Protein AF-A0A379SPX5-F1 (afdb_monomer_lite)

pLDDT: mean 81.4, std 20.59, range [30.78, 98.5]

Structure (mmCIF, N/CA/C/O backbone):
data_AF-A0A379SPX5-F1
#
_entry.id   AF-A0A379SPX5-F1
#
loop_
_atom_site.group_PDB
_atom_site.id
_atom_site.type_symbol
_atom_site.label_atom_id
_atom_site.label_alt_id
_atom_site.label_comp_id
_atom_site.label_asym_id
_atom_site.label_entity_id
_atom_site.label_seq_id
_atom_site.pdbx_PDB_ins_code
_atom_site.Cartn_x
_atom_site.Cartn_y
_atom_site.Cartn_z
_atom_site.occupancy
_atom_site.B_iso_or_equiv
_atom_site.auth_seq_id
_atom_site.auth_comp_id
_atom_site.auth_asym_id
_atom_site.auth_atom_id
_atom_site.pdbx_PDB_model_num
ATOM 1 N N . MET A 1 1 ? -61.686 -91.181 36.725 1.00 38.75 1 MET A N 1
ATOM 2 C CA . MET A 1 1 ? -60.857 -90.662 37.840 1.00 38.75 1 MET A CA 1
ATOM 3 C C . MET A 1 1 ? -59.387 -90.905 37.509 1.00 38.75 1 MET A C 1
ATOM 5 O O . MET A 1 1 ? -59.104 -91.983 37.008 1.00 38.75 1 MET A O 1
ATOM 9 N N . ARG A 1 2 ? -58.516 -89.931 37.838 1.00 33.53 2 ARG A N 1
ATOM 10 C CA . ARG A 1 2 ? -57.052 -89.810 37.583 1.00 33.53 2 ARG A CA 1
ATOM 11 C C . ARG A 1 2 ? -56.680 -89.495 36.121 1.00 33.53 2 ARG A C 1
ATOM 13 O O . ARG A 1 2 ? -56.980 -90.296 35.255 1.00 33.53 2 ARG A O 1
ATOM 20 N N . ALA A 1 3 ? -56.248 -88.290 35.731 1.00 30.78 3 ALA A N 1
ATOM 21 C CA . ALA A 1 3 ? -55.179 -87.370 36.175 1.00 30.78 3 ALA A CA 1
ATOM 22 C C . ALA A 1 3 ? -53.786 -87.706 35.599 1.00 30.78 3 ALA A C 1
ATOM 24 O O . ALA A 1 3 ? -53.249 -88.763 35.915 1.00 30.78 3 ALA A O 1
ATOM 25 N N . THR A 1 4 ? -53.240 -86.714 34.861 1.00 34.25 4 THR A N 1
ATOM 26 C CA . THR A 1 4 ? -51.814 -86.314 34.692 1.00 34.25 4 THR A CA 1
ATOM 27 C C . THR A 1 4 ? -50.850 -87.302 34.018 1.00 34.25 4 THR A C 1
ATOM 29 O O . THR A 1 4 ? -50.892 -88.484 34.306 1.00 34.25 4 THR A O 1
ATOM 32 N N . SER A 1 5 ? -49.881 -86.930 33.174 1.00 37.12 5 SER A N 1
ATOM 33 C CA . SER A 1 5 ? -49.405 -85.671 32.566 1.00 37.12 5 SER A CA 1
ATOM 34 C C . SER A 1 5 ? -48.286 -86.068 31.582 1.00 37.12 5 SER A C 1
ATOM 36 O O . SER A 1 5 ? -47.505 -86.963 31.901 1.00 37.12 5 SER A O 1
ATOM 38 N N . ALA A 1 6 ? -48.196 -85.428 30.415 1.00 39.44 6 ALA A N 1
ATOM 39 C CA . ALA A 1 6 ? -47.132 -85.660 29.430 1.00 39.44 6 ALA A CA 1
ATOM 40 C C . ALA A 1 6 ? -45.810 -84.963 29.825 1.00 39.44 6 ALA A C 1
ATOM 42 O O . ALA A 1 6 ? -45.870 -83.885 30.421 1.00 39.44 6 ALA A O 1
ATOM 43 N N . PRO A 1 7 ? -44.630 -85.500 29.456 1.00 41.66 7 PRO A N 1
ATOM 44 C CA . PRO A 1 7 ? -43.381 -84.751 29.479 1.00 41.66 7 PRO A CA 1
ATOM 45 C C . PRO A 1 7 ? -43.152 -84.061 28.123 1.00 41.66 7 PRO A C 1
ATOM 47 O O . PRO A 1 7 ? -43.185 -84.704 27.077 1.00 41.66 7 PRO A O 1
ATOM 50 N N . VAL A 1 8 ? -42.931 -82.743 28.153 1.00 37.62 8 VAL A N 1
ATOM 51 C CA . VAL A 1 8 ? -42.463 -81.948 27.007 1.00 37.62 8 VAL A CA 1
ATOM 52 C C . VAL A 1 8 ? -40.941 -81.879 27.066 1.00 37.62 8 VAL A C 1
ATOM 54 O O . VAL A 1 8 ? -40.361 -81.547 28.097 1.00 37.62 8 VAL A O 1
ATOM 57 N N . GLU A 1 9 ? -40.329 -82.234 25.945 1.00 36.25 9 GLU A N 1
ATOM 58 C CA . GLU A 1 9 ? -38.896 -82.271 25.687 1.00 36.25 9 GLU A CA 1
ATOM 59 C C . GLU A 1 9 ? -38.328 -80.848 25.557 1.00 36.25 9 GLU A C 1
ATOM 61 O O . GLU A 1 9 ? -38.893 -79.987 24.878 1.00 36.25 9 GLU A O 1
ATOM 66 N N . THR A 1 10 ? -37.218 -80.585 26.246 1.00 32.25 10 THR A N 1
ATOM 67 C CA . THR A 1 10 ? -36.614 -79.254 26.366 1.00 32.25 10 THR A CA 1
ATOM 68 C C . THR A 1 10 ? -35.351 -79.132 25.509 1.00 32.25 10 THR A C 1
ATOM 70 O O . THR A 1 10 ? -34.441 -79.942 25.642 1.00 32.25 10 THR A O 1
ATOM 73 N N . LYS A 1 11 ? -35.264 -77.996 24.797 1.00 32.41 11 LYS A N 1
ATOM 74 C CA . LYS A 1 11 ? -34.066 -77.233 24.367 1.00 32.41 11 LYS A CA 1
ATOM 75 C C . LYS A 1 11 ? -33.174 -77.772 23.232 1.00 32.41 11 LYS A C 1
ATOM 77 O O . LYS A 1 11 ? -32.400 -78.698 23.420 1.00 32.41 11 LYS A O 1
ATOM 82 N N . ALA A 1 12 ? -33.068 -76.969 22.166 1.00 31.72 12 ALA A N 1
ATOM 83 C CA . ALA A 1 12 ? -31.995 -75.968 22.033 1.00 31.72 12 ALA A CA 1
ATOM 84 C C . ALA A 1 12 ? -32.370 -74.912 20.968 1.00 31.72 12 ALA A C 1
ATOM 86 O O . ALA A 1 12 ? -32.558 -75.246 19.803 1.00 31.72 12 ALA A O 1
ATOM 87 N N . VAL A 1 13 ? -32.479 -73.640 21.363 1.00 39.00 13 VAL A N 1
ATOM 88 C CA . VAL A 1 13 ? -32.529 -72.485 20.450 1.00 39.00 13 VAL A CA 1
ATOM 89 C C . VAL A 1 13 ? -31.331 -71.615 20.807 1.00 39.00 13 VAL A C 1
ATOM 91 O O . VAL A 1 13 ? -31.110 -71.323 21.979 1.00 39.00 13 VAL A O 1
ATOM 94 N N . SER A 1 14 ? -30.522 -71.298 19.803 1.00 36.88 14 SER A N 1
ATOM 95 C CA . SER A 1 14 ? -29.334 -70.455 19.888 1.00 36.88 14 SER A CA 1
ATOM 96 C C . SER A 1 14 ? -29.722 -68.980 20.001 1.00 36.88 14 SER A C 1
ATOM 98 O O . SER A 1 14 ? -30.413 -68.467 19.120 1.00 36.88 14 SER A O 1
ATOM 100 N N . ASP A 1 15 ? -29.244 -68.303 21.042 1.00 39.06 15 ASP A N 1
ATOM 101 C CA . ASP A 1 15 ? -29.326 -66.846 21.169 1.00 39.06 15 ASP A CA 1
ATOM 102 C C . ASP A 1 15 ? -28.412 -66.161 20.130 1.00 39.06 15 ASP A C 1
ATOM 104 O O . ASP A 1 15 ? -27.281 -66.618 19.922 1.00 39.06 15 ASP A O 1
ATOM 108 N N . PRO A 1 16 ? -28.838 -65.066 19.472 1.00 39.50 16 PRO A N 1
ATOM 109 C CA . PRO A 1 16 ? -27.941 -64.260 18.661 1.00 39.50 16 PRO A CA 1
ATOM 110 C C . PRO A 1 16 ? -27.071 -63.378 19.568 1.00 39.50 16 PRO A C 1
ATOM 112 O O . PRO A 1 16 ? -27.558 -62.653 20.435 1.00 39.50 16 PRO A O 1
ATOM 115 N N . VAL A 1 17 ? -25.762 -63.454 19.341 1.00 37.06 17 VAL A N 1
ATOM 116 C CA . VAL A 1 17 ? -24.724 -62.634 19.974 1.00 37.06 17 VAL A CA 1
ATOM 117 C C . VAL A 1 17 ? -25.023 -61.151 19.731 1.00 37.06 17 VAL A C 1
ATOM 119 O O . VAL A 1 17 ? -25.026 -60.698 18.588 1.00 37.06 17 VAL A O 1
ATOM 122 N N . GLN A 1 18 ? -25.269 -60.394 20.803 1.00 40.31 18 GLN A N 1
ATOM 123 C CA . GLN A 1 18 ? -25.287 -58.932 20.763 1.00 40.31 18 GLN A CA 1
ATOM 124 C C . GLN A 1 18 ? -23.850 -58.418 20.626 1.00 40.31 18 GLN A C 1
ATOM 126 O O . GLN A 1 18 ? -23.002 -58.656 21.486 1.00 40.31 18 GLN A O 1
ATOM 131 N N . GLU A 1 19 ? -23.584 -57.734 19.519 1.00 42.75 19 GLU A N 1
ATOM 132 C CA . GLU A 1 19 ? -22.339 -57.018 19.258 1.00 42.75 19 GLU A CA 1
ATOM 133 C C . GLU A 1 19 ? -22.243 -55.803 20.207 1.00 42.75 19 GLU A C 1
ATOM 135 O O . G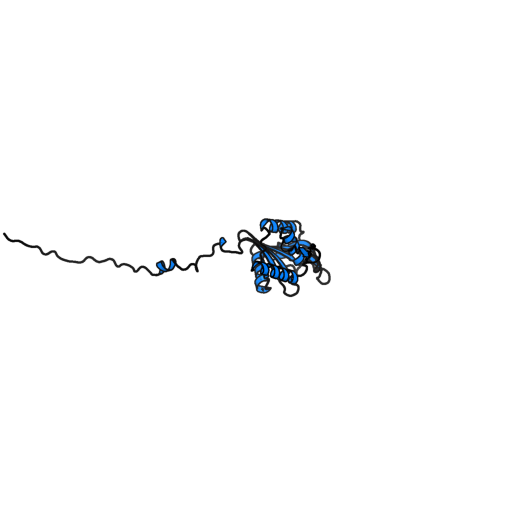LU A 1 19 ? -23.231 -55.083 20.370 1.00 42.75 19 GLU A O 1
ATOM 140 N N . PRO A 1 20 ? -21.106 -55.568 20.887 1.00 41.16 20 PRO A N 1
ATOM 141 C CA . PRO A 1 20 ? -21.011 -54.513 21.887 1.00 41.16 20 PRO A CA 1
ATOM 142 C C . PRO A 1 20 ? -21.024 -53.134 21.221 1.00 41.16 20 PRO A C 1
ATOM 144 O O . PRO A 1 20 ? -20.154 -52.811 20.409 1.00 41.16 20 PRO A O 1
ATOM 147 N N . GLU A 1 21 ? -21.997 -52.305 21.604 1.00 47.19 21 GLU A N 1
ATOM 148 C CA . GLU A 1 21 ? -22.064 -50.891 21.239 1.00 47.19 21 GLU A CA 1
ATOM 149 C C . GLU A 1 21 ? -20.750 -50.198 21.626 1.00 47.19 21 GLU A C 1
ATOM 151 O O . GLU A 1 21 ? -20.427 -50.000 22.799 1.00 47.19 21 GLU A O 1
ATOM 156 N N . GLN A 1 22 ? -19.948 -49.853 20.618 1.00 42.91 22 GLN A N 1
ATOM 157 C CA . GLN A 1 22 ? -18.686 -49.160 20.817 1.00 42.91 22 GLN A CA 1
ATOM 158 C C . GLN A 1 22 ? -18.934 -47.798 21.478 1.00 42.91 22 GLN A C 1
ATOM 160 O O . GLN A 1 22 ? -19.605 -46.921 20.927 1.00 42.91 22 GLN A O 1
ATOM 165 N N . HIS A 1 23 ? -18.260 -47.583 22.610 1.00 44.03 23 HIS A N 1
ATOM 166 C CA . HIS A 1 23 ? -18.127 -46.319 23.347 1.00 44.03 23 HIS A CA 1
ATOM 167 C C . HIS A 1 23 ? -17.737 -45.090 22.490 1.00 44.03 23 HIS A C 1
ATOM 169 O O . HIS A 1 23 ? -17.798 -43.957 22.967 1.00 44.03 23 HIS A O 1
ATOM 175 N N . ALA A 1 24 ? -17.383 -45.279 21.215 1.00 39.44 24 ALA A N 1
ATOM 176 C CA . ALA A 1 24 ? -17.115 -44.222 20.247 1.00 39.44 24 ALA A CA 1
ATOM 177 C C . ALA A 1 24 ? -18.352 -43.375 19.882 1.00 39.44 24 ALA A C 1
ATOM 179 O O . ALA A 1 24 ? -18.198 -42.215 19.501 1.00 39.44 24 ALA A O 1
ATOM 180 N N . GLN A 1 25 ? -19.579 -43.904 20.006 1.00 43.69 25 GLN A N 1
ATOM 181 C CA . GLN A 1 25 ? -20.784 -43.130 19.660 1.00 43.69 25 GLN A CA 1
ATOM 182 C C . GLN A 1 25 ? -21.242 -42.173 20.771 1.00 43.69 25 GLN A C 1
ATOM 184 O O . GLN A 1 25 ? -21.831 -41.133 20.479 1.00 43.69 25 GLN A O 1
ATOM 189 N N . VAL A 1 26 ? -20.899 -42.454 22.032 1.00 40.47 26 VAL A N 1
ATOM 190 C CA . VAL A 1 26 ? -21.250 -41.590 23.175 1.00 40.47 26 VAL A CA 1
ATOM 191 C C . VAL A 1 26 ? -20.309 -40.379 23.276 1.00 40.47 26 VAL A C 1
ATOM 193 O O . VAL A 1 26 ? -20.720 -39.305 23.712 1.00 40.47 26 VAL A O 1
ATOM 196 N N . ALA A 1 27 ? -19.075 -40.493 22.772 1.00 40.56 27 ALA A N 1
ATOM 197 C CA . ALA A 1 27 ? -18.090 -39.406 22.770 1.00 40.56 27 ALA A CA 1
ATOM 198 C C . ALA A 1 27 ? -18.397 -38.261 21.778 1.00 40.56 27 ALA A C 1
ATOM 200 O O . ALA A 1 27 ? -17.790 -37.195 21.866 1.00 40.56 27 ALA A O 1
ATOM 201 N N . LYS A 1 28 ? -19.354 -38.431 20.853 1.00 43.66 28 LYS A N 1
ATOM 202 C CA . LYS A 1 28 ? -19.742 -37.377 19.894 1.00 43.66 28 LYS A CA 1
ATOM 203 C C . LYS A 1 28 ? -20.561 -36.237 20.506 1.00 43.66 28 LYS A C 1
ATOM 205 O O . LYS A 1 28 ? -20.762 -35.231 19.838 1.00 43.66 28 LYS A O 1
ATOM 210 N N . LYS A 1 29 ? -21.044 -36.362 21.748 1.00 48.66 29 LYS A N 1
ATOM 211 C CA . LYS A 1 29 ? -21.965 -35.370 22.330 1.00 48.66 29 LYS A CA 1
ATOM 212 C C . LYS A 1 29 ? -21.291 -34.269 23.161 1.00 48.66 29 LYS A C 1
ATOM 214 O O . LYS A 1 29 ? -22.001 -33.391 23.638 1.00 48.66 29 LYS A O 1
ATOM 219 N N . GLN A 1 30 ? -19.965 -34.281 23.344 1.00 51.19 30 GLN A N 1
ATOM 220 C CA . GLN A 1 30 ? -19.304 -33.339 24.267 1.00 51.19 30 GLN A CA 1
ATOM 221 C C . GLN A 1 30 ? -17.916 -32.808 23.864 1.00 51.19 30 GLN A C 1
ATOM 223 O O . GLN A 1 30 ? -17.251 -32.217 24.705 1.00 51.19 30 GLN A O 1
ATOM 228 N N . ASN A 1 31 ? -17.487 -32.919 22.603 1.00 47.16 31 ASN A N 1
ATOM 229 C CA . ASN A 1 31 ? -16.215 -32.323 22.165 1.00 47.16 31 ASN A CA 1
ATOM 230 C C . ASN A 1 31 ? -16.422 -31.329 21.012 1.00 47.16 31 ASN A C 1
ATOM 232 O O . ASN A 1 31 ? -16.209 -31.674 19.855 1.00 47.16 31 ASN A O 1
ATOM 236 N N . SER A 1 32 ? -16.760 -30.076 21.336 1.00 55.19 32 SER A N 1
ATOM 237 C CA . SER A 1 32 ? -16.790 -28.940 20.389 1.00 55.19 32 SER A CA 1
ATOM 238 C C . SER A 1 32 ? -15.390 -28.451 19.969 1.00 55.19 32 SER A C 1
ATOM 240 O O . SER A 1 32 ? -15.230 -27.347 19.466 1.00 55.19 32 SER A O 1
ATOM 242 N N . PHE A 1 33 ? -14.343 -29.240 20.230 1.00 54.00 33 PHE A N 1
ATOM 243 C CA . PHE A 1 33 ? -12.958 -28.943 19.842 1.00 54.00 33 PHE A CA 1
ATOM 244 C C . PHE A 1 33 ? -12.611 -29.442 18.432 1.00 54.00 33 PHE A C 1
ATOM 246 O O . PHE A 1 33 ? -11.541 -29.124 17.921 1.00 54.00 33 PHE A O 1
ATOM 253 N N . ALA A 1 34 ? -13.485 -30.248 17.824 1.00 56.22 34 ALA A N 1
ATOM 254 C CA . ALA A 1 34 ? -13.287 -30.857 16.509 1.00 56.22 34 ALA A CA 1
ATOM 255 C C . ALA A 1 34 ? -14.348 -30.414 15.489 1.00 56.22 34 ALA A C 1
ATOM 257 O O . ALA A 1 34 ? -14.532 -31.083 14.470 1.00 56.22 34 ALA A O 1
ATOM 258 N N . ASP A 1 35 ? -15.055 -29.314 15.759 1.00 62.69 35 ASP A N 1
ATOM 259 C CA . ASP A 1 35 ? -15.918 -28.708 14.754 1.00 62.69 35 ASP A CA 1
ATOM 260 C C . ASP A 1 35 ? -15.035 -28.233 13.594 1.00 62.69 35 ASP A C 1
ATOM 262 O O . ASP A 1 35 ? -14.066 -27.492 13.774 1.00 62.69 35 ASP A O 1
ATOM 266 N N . THR A 1 36 ? -15.318 -28.724 12.388 1.00 67.75 36 THR A N 1
ATOM 267 C CA . THR A 1 36 ? -14.654 -28.250 11.174 1.00 67.75 36 THR A CA 1
ATOM 268 C C . THR A 1 36 ? -14.970 -26.773 11.006 1.00 67.75 36 THR A C 1
ATOM 270 O O . THR A 1 36 ? -16.142 -26.440 10.823 1.00 67.75 36 THR A O 1
ATOM 273 N N . CYS A 1 37 ? -13.941 -25.920 11.059 1.00 67.75 37 CYS A N 1
ATOM 274 C CA . CYS A 1 37 ? -14.063 -24.479 10.851 1.00 67.75 37 CYS A CA 1
ATOM 275 C C . CYS A 1 37 ? -14.884 -24.205 9.593 1.00 67.75 37 CYS A C 1
ATOM 277 O O . CYS A 1 37 ? -14.496 -24.596 8.485 1.00 67.75 37 CYS A O 1
ATOM 279 N N . LYS A 1 38 ? -16.022 -23.548 9.768 1.00 74.44 38 LYS A N 1
ATOM 280 C CA . LYS A 1 38 ? -16.813 -23.044 8.658 1.00 74.44 38 LYS A CA 1
ATOM 281 C C . LYS A 1 38 ? -16.178 -21.744 8.151 1.00 74.44 38 LYS A C 1
ATOM 283 O O . LYS A 1 38 ? -15.465 -21.081 8.906 1.00 74.44 38 LYS A O 1
ATOM 288 N N . PRO A 1 39 ? -16.402 -21.350 6.887 1.00 66.50 39 PRO A N 1
ATOM 289 C CA . PRO A 1 39 ? -15.910 -20.073 6.372 1.00 66.50 39 PRO A CA 1
ATOM 290 C C . PRO A 1 39 ? -16.297 -18.878 7.254 1.00 66.50 39 PRO A C 1
ATOM 292 O O . PRO A 1 39 ? -15.471 -18.000 7.472 1.00 66.50 39 PRO A O 1
ATOM 295 N N . GLU A 1 40 ? -17.506 -18.880 7.817 1.00 67.50 40 GLU A N 1
ATOM 296 C CA . GLU A 1 40 ? -18.000 -17.864 8.754 1.00 67.50 40 GLU A CA 1
ATOM 297 C C . GLU A 1 40 ? -17.256 -17.812 10.102 1.00 67.50 40 GLU A C 1
ATOM 299 O O . GLU A 1 40 ? -17.299 -16.783 10.771 1.00 67.50 40 GLU A O 1
ATOM 304 N N . ASP A 1 41 ? -16.528 -18.868 10.479 1.00 70.00 41 ASP A N 1
ATOM 305 C CA . ASP A 1 41 ? -15.684 -18.881 11.681 1.00 70.00 41 ASP A CA 1
ATOM 306 C C . ASP A 1 41 ? -14.329 -18.186 11.436 1.00 70.00 41 ASP A C 1
ATOM 308 O O . ASP A 1 41 ? -13.570 -17.919 12.374 1.00 70.00 41 ASP A O 1
ATOM 312 N N . ASN A 1 42 ? -13.997 -17.882 10.174 1.00 71.31 42 ASN A N 1
ATOM 313 C CA . ASN A 1 42 ? -12.787 -17.155 9.820 1.00 71.31 42 ASN A CA 1
ATOM 314 C C . ASN A 1 42 ? -13.003 -15.650 10.019 1.00 71.31 42 ASN A C 1
ATOM 316 O O . ASN A 1 42 ? -13.548 -14.962 9.161 1.00 71.31 42 ASN A O 1
ATOM 320 N N . GLN A 1 43 ? -12.488 -15.111 11.121 1.00 70.31 43 GLN A N 1
ATOM 321 C CA . GLN A 1 43 ? -12.513 -13.667 11.396 1.00 70.31 43 GLN A CA 1
ATOM 322 C C . GLN A 1 43 ? -11.759 -12.831 10.341 1.00 70.31 43 GLN A C 1
ATOM 324 O O . GLN A 1 43 ? -11.964 -11.627 10.258 1.00 70.31 43 GLN A O 1
ATOM 329 N N . LEU A 1 44 ? -10.917 -13.463 9.513 1.00 76.00 44 LEU A N 1
ATOM 330 C CA . LEU A 1 44 ? -10.222 -12.833 8.387 1.00 76.00 44 LEU A CA 1
ATOM 331 C C . LEU A 1 44 ? -10.945 -13.026 7.046 1.00 76.00 44 LEU A C 1
ATOM 333 O O . LEU A 1 44 ? -10.346 -12.771 5.998 1.00 76.00 44 LEU A O 1
ATOM 337 N N . LEU A 1 45 ? -12.182 -13.544 7.050 1.00 83.38 45 LEU A N 1
ATOM 338 C CA . LEU A 1 45 ? -12.943 -13.837 5.831 1.00 83.38 45 LEU A CA 1
ATOM 339 C C . LEU A 1 45 ? -13.199 -12.569 5.015 1.00 83.38 45 LEU A C 1
ATOM 341 O O . LEU A 1 45 ? -13.060 -12.598 3.792 1.00 83.38 45 LEU A O 1
ATOM 345 N N . ASN A 1 46 ? -13.563 -11.486 5.704 1.00 90.56 46 ASN A N 1
ATOM 346 C CA . ASN A 1 46 ? -13.895 -10.199 5.116 1.00 90.56 46 ASN A CA 1
ATOM 347 C C . ASN A 1 46 ? -13.286 -9.073 5.950 1.00 90.56 46 ASN A C 1
ATOM 349 O O . ASN A 1 46 ? -13.414 -9.083 7.172 1.00 90.56 46 ASN A O 1
ATOM 353 N N . GLY A 1 47 ? -12.671 -8.096 5.291 1.00 94.88 47 GLY A N 1
ATOM 354 C CA . GLY A 1 47 ? -12.125 -6.929 5.974 1.00 94.88 47 GLY A CA 1
ATOM 355 C C . GLY A 1 47 ? -11.099 -6.167 5.149 1.00 94.88 47 GLY A C 1
ATOM 356 O O . GLY A 1 47 ? -10.606 -6.645 4.123 1.00 94.88 47 GLY A O 1
ATOM 357 N N . VAL A 1 48 ? -10.776 -4.969 5.622 1.00 97.50 48 VAL A N 1
ATOM 358 C CA . VAL A 1 48 ? -9.693 -4.136 5.099 1.00 97.50 48 VAL A CA 1
ATOM 359 C C . VAL A 1 48 ? -8.575 -4.121 6.130 1.00 97.50 48 VAL A C 1
ATOM 361 O O . VAL A 1 48 ? -8.814 -3.855 7.306 1.00 97.50 48 VAL A O 1
ATOM 364 N N . TYR A 1 49 ? -7.356 -4.413 5.689 1.00 97.00 49 TYR A N 1
ATOM 365 C CA . TYR A 1 49 ? -6.206 -4.565 6.566 1.00 97.00 49 TYR A CA 1
ATOM 366 C C . TYR A 1 49 ? -5.050 -3.692 6.098 1.00 97.00 49 TYR A C 1
ATOM 368 O O . TYR A 1 49 ? -4.616 -3.789 4.948 1.00 97.00 49 TYR A O 1
ATOM 376 N N . ILE A 1 50 ? -4.518 -2.881 7.008 1.00 97.69 50 ILE A N 1
ATOM 377 C CA . ILE A 1 50 ? -3.246 -2.187 6.822 1.00 97.69 50 ILE A CA 1
ATOM 378 C C . ILE A 1 50 ? -2.133 -3.072 7.371 1.00 97.69 50 ILE A C 1
ATOM 380 O O . ILE A 1 50 ? -2.199 -3.550 8.504 1.00 97.69 50 ILE A O 1
ATOM 384 N N . TRP A 1 51 ? -1.096 -3.252 6.566 1.00 97.69 51 TRP A N 1
ATOM 385 C CA . TRP A 1 51 ? 0.109 -3.981 6.919 1.00 97.69 51 TRP A CA 1
ATOM 386 C C . TRP A 1 51 ? 1.262 -3.003 7.049 1.00 97.69 51 TRP A C 1
ATOM 388 O O . TRP A 1 51 ? 1.453 -2.153 6.178 1.00 97.69 51 TRP A O 1
ATOM 398 N N . THR A 1 52 ? 2.037 -3.138 8.119 1.00 97.12 52 THR A N 1
ATOM 399 C CA . THR A 1 52 ? 3.228 -2.326 8.358 1.00 97.12 52 THR A CA 1
ATOM 400 C C . THR A 1 52 ? 4.418 -3.209 8.678 1.00 97.12 52 THR A C 1
ATOM 402 O O . THR A 1 52 ? 4.371 -4.057 9.566 1.00 97.12 52 THR A O 1
ATOM 405 N N . GLU A 1 53 ? 5.504 -2.961 7.976 1.00 94.81 53 GLU A N 1
ATOM 406 C CA . GLU A 1 53 ? 6.798 -3.602 8.118 1.00 94.81 53 GLU A CA 1
ATOM 407 C C . GLU A 1 53 ? 7.794 -2.514 8.529 1.00 94.81 53 GLU A C 1
ATOM 409 O O . GLU A 1 53 ? 7.749 -1.396 8.013 1.00 94.81 53 GLU A O 1
ATOM 414 N N . THR A 1 54 ? 8.628 -2.782 9.533 1.00 92.19 54 THR A N 1
ATOM 415 C CA . THR A 1 54 ? 9.456 -1.742 10.175 1.00 92.19 54 THR A CA 1
ATOM 416 C C . THR A 1 54 ? 10.946 -2.067 10.214 1.00 92.19 54 THR A C 1
ATOM 418 O O . THR A 1 54 ? 11.686 -1.445 10.974 1.00 92.19 54 THR A O 1
ATOM 421 N N . THR A 1 55 ? 11.399 -3.045 9.434 1.00 86.62 55 THR A N 1
ATOM 422 C CA . THR A 1 55 ? 12.820 -3.361 9.256 1.00 86.62 55 THR A CA 1
ATOM 423 C C . THR A 1 55 ? 13.416 -2.413 8.216 1.00 86.62 55 THR A C 1
ATOM 425 O O . THR A 1 55 ? 12.782 -2.075 7.220 1.00 86.62 55 THR A O 1
ATOM 428 N N . ASP A 1 56 ? 14.655 -1.970 8.425 1.00 84.44 56 ASP A N 1
ATOM 429 C CA . ASP A 1 56 ? 15.340 -1.004 7.557 1.00 84.44 56 ASP A CA 1
ATOM 430 C C . ASP A 1 56 ? 14.516 0.282 7.312 1.00 84.44 56 ASP A C 1
ATOM 432 O O . ASP A 1 56 ? 14.272 1.049 8.242 1.00 84.44 56 ASP A O 1
ATOM 436 N N . ALA A 1 57 ? 14.109 0.551 6.065 1.00 81.62 57 ALA A N 1
ATOM 437 C CA . ALA A 1 57 ? 13.274 1.705 5.712 1.00 81.62 57 ALA A CA 1
ATOM 438 C C . ALA A 1 57 ? 11.778 1.480 6.007 1.00 81.62 57 ALA A C 1
ATOM 440 O O . ALA A 1 57 ? 11.002 2.439 6.007 1.00 81.62 57 ALA A O 1
ATOM 441 N N . GLY A 1 58 ? 11.390 0.230 6.261 1.00 91.12 58 GLY A N 1
ATOM 442 C CA . GLY A 1 58 ? 10.016 -0.205 6.423 1.00 91.12 58 GLY A CA 1
ATOM 443 C C . GLY A 1 58 ? 9.214 -0.229 5.122 1.00 91.12 58 GLY A C 1
ATOM 444 O O . GLY A 1 58 ? 9.637 0.266 4.069 1.00 91.12 58 GLY A O 1
ATOM 445 N N . HIS A 1 59 ? 7.993 -0.743 5.228 1.00 95.88 59 HIS A N 1
ATOM 446 C CA . HIS A 1 59 ? 7.013 -0.777 4.153 1.00 95.88 59 HIS A CA 1
ATOM 447 C C . HIS A 1 59 ? 5.585 -0.733 4.699 1.00 95.88 59 HIS A C 1
ATOM 449 O O . HIS A 1 59 ? 5.317 -1.162 5.820 1.00 95.88 59 HIS A O 1
ATOM 455 N N . ALA A 1 60 ? 4.656 -0.210 3.905 1.00 97.25 60 ALA A N 1
ATOM 456 C CA . ALA A 1 60 ? 3.238 -0.191 4.234 1.00 97.25 60 ALA A CA 1
ATOM 457 C C . ALA A 1 60 ? 2.409 -0.574 3.006 1.00 97.25 60 ALA A C 1
ATOM 459 O O . ALA A 1 60 ? 2.713 -0.168 1.881 1.00 97.25 60 ALA A O 1
ATOM 460 N N . PHE A 1 61 ? 1.377 -1.387 3.208 1.00 98.12 61 PHE A N 1
ATOM 461 C CA . PHE A 1 61 ? 0.479 -1.803 2.133 1.00 98.12 61 PHE A CA 1
ATOM 462 C C . PHE A 1 61 ? -0.895 -2.203 2.673 1.00 98.12 61 PHE A C 1
ATOM 464 O O . PHE A 1 61 ? -1.089 -2.337 3.881 1.00 98.12 61 PHE A O 1
ATOM 471 N N . 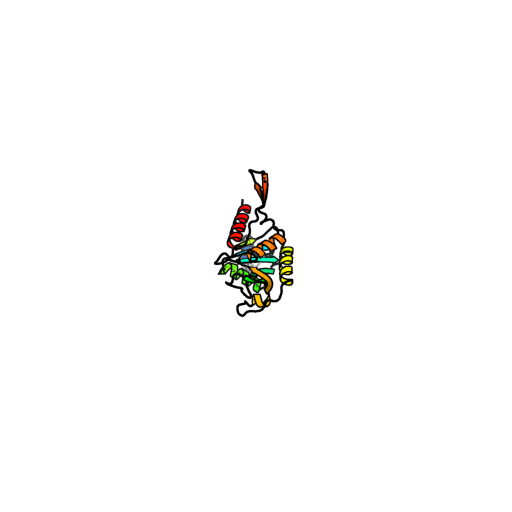VAL A 1 62 ? -1.852 -2.416 1.768 1.00 98.44 62 VAL A N 1
ATOM 472 C CA . VAL A 1 62 ? -3.227 -2.791 2.120 1.00 98.44 62 VAL A CA 1
ATOM 473 C C . VAL A 1 62 ? -3.566 -4.161 1.548 1.00 98.44 62 VAL A C 1
ATOM 475 O O . VAL A 1 62 ? -3.244 -4.458 0.394 1.00 98.44 62 VAL A O 1
ATOM 478 N N . SER A 1 63 ? -4.257 -4.990 2.331 1.00 97.75 63 SER A N 1
ATOM 479 C CA . SER A 1 63 ? -5.022 -6.114 1.794 1.00 97.75 63 SER A CA 1
ATOM 480 C C . SER A 1 63 ? -6.515 -5.918 2.031 1.00 97.75 63 SER A C 1
ATOM 482 O O . SER A 1 63 ? -6.937 -5.405 3.064 1.00 97.75 63 SER A O 1
ATOM 484 N N . VAL A 1 64 ? -7.320 -6.335 1.059 1.00 97.62 64 VAL A N 1
ATOM 485 C CA . VAL A 1 64 ? -8.771 -6.435 1.198 1.00 97.62 64 VAL A CA 1
ATOM 486 C C . VAL A 1 64 ? -9.154 -7.893 1.037 1.00 97.62 64 VAL A C 1
ATOM 488 O O . VAL A 1 64 ? -8.767 -8.541 0.061 1.00 97.62 64 VAL A O 1
ATOM 491 N N . HIS A 1 65 ? -9.865 -8.421 2.023 1.00 95.44 65 HIS A N 1
ATOM 492 C CA . HIS A 1 65 ? -10.407 -9.769 2.000 1.00 95.44 65 HIS A CA 1
ATOM 493 C C . HIS A 1 65 ? -11.906 -9.654 1.744 1.00 95.44 65 HIS A C 1
ATOM 495 O O . HIS A 1 65 ? -12.583 -8.883 2.422 1.00 95.44 65 HIS A O 1
ATOM 501 N N . GLN A 1 66 ? -12.402 -10.373 0.744 1.00 93.56 66 GLN A N 1
ATOM 502 C CA . GLN A 1 66 ? -13.812 -10.374 0.375 1.00 93.56 66 GLN A CA 1
ATOM 503 C C . GLN A 1 66 ? -14.193 -11.758 -0.146 1.00 93.56 66 GLN A C 1
ATOM 505 O O . GLN A 1 66 ? -13.595 -12.238 -1.108 1.00 93.56 66 GLN A O 1
ATOM 510 N N . ASP A 1 67 ? -15.164 -12.407 0.491 1.00 89.50 67 ASP A N 1
ATOM 511 C CA . ASP A 1 67 ? -15.672 -13.732 0.123 1.00 89.50 67 ASP A CA 1
ATOM 512 C C . ASP A 1 67 ? -14.552 -14.780 -0.024 1.00 89.50 67 ASP A C 1
ATOM 514 O O . ASP A 1 67 ? -14.529 -15.577 -0.965 1.00 89.50 67 ASP A O 1
ATOM 518 N N . ASN A 1 68 ? -13.582 -14.764 0.904 1.00 83.81 68 ASN A N 1
ATOM 519 C CA . ASN A 1 68 ? -12.385 -15.622 0.894 1.00 83.81 68 ASN A CA 1
ATOM 520 C C . ASN A 1 68 ? -11.404 -15.361 -0.277 1.00 83.81 68 ASN A C 1
ATOM 522 O O . ASN A 1 68 ? -10.450 -16.120 -0.488 1.00 83.81 68 ASN A O 1
ATOM 526 N N . LEU A 1 69 ? -11.605 -14.284 -1.039 1.00 91.75 69 LEU A N 1
ATOM 527 C CA . LEU A 1 69 ? -10.647 -13.763 -2.008 1.00 91.75 69 LEU A CA 1
ATOM 528 C C . LEU A 1 69 ? -9.803 -12.671 -1.357 1.00 91.75 69 LEU A C 1
ATOM 530 O O . LEU A 1 69 ? -10.312 -11.817 -0.639 1.00 91.75 69 LEU A O 1
ATOM 534 N N . ILE A 1 70 ? -8.498 -12.705 -1.623 1.00 94.31 70 ILE A N 1
ATOM 535 C CA . ILE A 1 70 ? -7.536 -11.750 -1.073 1.00 94.31 70 ILE A CA 1
ATOM 536 C C . ILE A 1 70 ? -6.984 -10.903 -2.214 1.00 94.31 70 ILE A C 1
ATOM 538 O O . ILE A 1 70 ? -6.436 -11.426 -3.193 1.00 94.31 70 ILE A O 1
ATOM 542 N N . TYR A 1 71 ? -7.105 -9.595 -2.043 1.00 97.62 71 TYR A N 1
ATOM 543 C CA . TYR A 1 71 ? -6.599 -8.561 -2.930 1.00 97.62 71 TYR A CA 1
ATOM 544 C C . TYR A 1 71 ? -5.514 -7.795 -2.180 1.00 97.62 71 TYR A C 1
ATOM 546 O O . TYR A 1 71 ? -5.760 -7.316 -1.079 1.00 97.62 71 TYR A O 1
ATOM 554 N N . VAL A 1 72 ? -4.308 -7.704 -2.740 1.00 98.31 72 VAL A N 1
ATOM 555 C CA . VAL A 1 72 ? -3.200 -6.956 -2.128 1.00 98.31 72 VAL A CA 1
ATOM 556 C C . VAL A 1 72 ? -2.835 -5.783 -3.023 1.00 98.31 72 VAL A C 1
ATOM 558 O O . VAL A 1 72 ? -2.577 -5.958 -4.218 1.00 98.31 72 VAL A O 1
ATOM 561 N N . TYR A 1 73 ? -2.774 -4.604 -2.414 1.00 98.50 73 TYR A N 1
ATOM 562 C CA . TYR A 1 73 ? -2.397 -3.348 -3.039 1.00 98.50 73 TYR A CA 1
ATOM 563 C C . TYR A 1 73 ? -1.129 -2.844 -2.365 1.00 98.50 73 TYR A C 1
ATOM 565 O O . TYR A 1 73 ? -1.145 -2.454 -1.199 1.00 98.50 73 TYR A O 1
ATOM 573 N N . THR A 1 74 ? -0.015 -2.888 -3.092 1.00 98.00 74 THR A N 1
ATOM 574 C CA . THR A 1 74 ? 1.279 -2.444 -2.571 1.00 98.00 74 THR A CA 1
ATOM 575 C C . THR A 1 74 ? 1.921 -1.443 -3.517 1.00 98.00 74 THR A C 1
ATOM 577 O O . THR A 1 74 ? 2.086 -1.711 -4.710 1.00 98.00 74 THR A O 1
ATOM 580 N N . TYR A 1 75 ? 2.240 -0.266 -2.983 1.00 97.50 75 TYR A N 1
ATOM 581 C CA . TYR A 1 75 ? 2.829 0.846 -3.717 1.00 97.50 75 TYR A CA 1
ATOM 582 C C . TYR A 1 75 ? 4.309 0.988 -3.357 1.00 97.50 75 TYR A C 1
ATOM 584 O O . TYR A 1 75 ? 4.675 0.920 -2.186 1.00 97.50 75 TYR A O 1
ATOM 592 N N . GLY A 1 76 ? 5.178 1.146 -4.353 1.00 94.81 76 GLY A N 1
ATOM 593 C CA . GLY A 1 76 ? 6.617 1.067 -4.128 1.00 94.81 76 GLY A CA 1
ATOM 594 C C . GLY A 1 76 ? 7.472 1.457 -5.326 1.00 94.81 76 GLY A C 1
ATOM 595 O O . GLY A 1 76 ? 7.020 1.495 -6.472 1.00 94.81 76 GLY A O 1
ATOM 596 N N . ARG A 1 77 ? 8.769 1.651 -5.061 1.00 92.81 77 ARG A N 1
ATOM 597 C CA . ARG A 1 77 ? 9.817 1.810 -6.086 1.00 92.81 77 ARG A CA 1
ATOM 598 C C . ARG A 1 77 ? 10.213 0.460 -6.690 1.00 92.81 77 ARG A C 1
ATOM 600 O O . ARG A 1 77 ? 11.348 0.007 -6.531 1.00 92.81 77 ARG A O 1
ATOM 607 N N . PHE A 1 78 ? 9.278 -0.191 -7.380 1.00 92.94 78 PHE A N 1
ATOM 608 C CA . PHE A 1 78 ? 9.503 -1.504 -8.003 1.00 92.94 78 PHE A CA 1
ATOM 609 C C . PHE A 1 78 ? 10.096 -1.431 -9.422 1.00 92.94 78 PHE A C 1
ATOM 611 O O . PHE A 1 78 ? 10.402 -2.467 -10.013 1.00 92.94 78 PHE A O 1
ATOM 618 N N . GLY A 1 79 ? 10.227 -0.224 -9.982 1.00 92.44 79 GLY A N 1
ATOM 619 C CA . GLY A 1 79 ? 10.695 0.022 -11.346 1.00 92.44 79 GLY A CA 1
ATOM 620 C C . GLY A 1 79 ? 12.022 0.766 -11.404 1.00 92.44 79 GLY A C 1
ATOM 621 O O . GLY A 1 79 ? 12.974 0.429 -10.695 1.00 92.44 79 GLY A O 1
ATOM 622 N N . ARG A 1 80 ? 12.107 1.765 -12.288 1.00 91.62 80 ARG A N 1
ATOM 623 C CA . ARG A 1 80 ? 13.313 2.592 -12.404 1.00 91.62 80 ARG A CA 1
ATOM 624 C C . ARG A 1 80 ? 13.474 3.436 -11.145 1.00 91.62 80 ARG A C 1
ATOM 626 O O . ARG A 1 80 ? 12.502 3.969 -10.614 1.00 91.62 80 ARG A O 1
ATOM 633 N N . LYS A 1 81 ? 14.716 3.561 -10.684 1.00 91.56 81 LYS A N 1
ATOM 634 C CA . LYS A 1 81 ? 15.086 4.356 -9.511 1.00 91.56 81 LYS A CA 1
ATOM 635 C C . LYS A 1 81 ? 15.831 5.605 -9.968 1.00 91.56 81 LYS A C 1
ATOM 637 O O . LYS A 1 81 ? 16.664 5.533 -10.870 1.00 91.56 81 LYS A O 1
ATOM 642 N N . GLY A 1 82 ? 15.504 6.732 -9.355 1.00 85.12 82 GLY A N 1
ATOM 643 C CA . GLY A 1 82 ? 16.171 8.010 -9.544 1.00 85.12 82 GLY A CA 1
ATOM 644 C C . GLY A 1 82 ? 17.456 8.138 -8.715 1.00 85.12 82 GLY A C 1
ATOM 645 O O . GLY A 1 82 ? 17.925 7.160 -8.116 1.00 85.12 82 GLY A O 1
ATOM 646 N N . PRO A 1 83 ? 18.040 9.348 -8.672 1.00 80.75 83 PRO A N 1
ATOM 647 C CA . PRO A 1 83 ? 19.271 9.634 -7.940 1.00 80.75 83 PRO A CA 1
ATOM 648 C C . PRO A 1 83 ? 19.206 9.183 -6.479 1.00 80.75 83 PRO A C 1
ATOM 650 O O . PRO A 1 83 ? 18.181 9.335 -5.813 1.00 80.75 83 PRO A O 1
ATOM 653 N N . ALA A 1 84 ? 20.305 8.599 -5.993 1.00 81.88 84 ALA A N 1
ATOM 654 C CA . ALA A 1 84 ? 20.434 8.075 -4.629 1.00 81.88 84 ALA A CA 1
ATOM 655 C C . ALA A 1 84 ? 19.313 7.102 -4.197 1.00 81.88 84 ALA A C 1
ATOM 657 O O . ALA A 1 84 ? 19.143 6.835 -3.012 1.00 81.88 84 ALA A O 1
ATOM 658 N N . THR A 1 85 ? 18.552 6.540 -5.146 1.00 83.00 85 THR A N 1
ATOM 659 C CA . THR A 1 85 ? 17.402 5.651 -4.907 1.00 83.00 85 THR A CA 1
ATOM 660 C C . THR A 1 85 ? 16.265 6.257 -4.073 1.00 83.00 85 THR A C 1
ATOM 662 O O . THR A 1 85 ? 15.413 5.509 -3.582 1.00 83.00 85 THR A O 1
ATOM 665 N N . LEU A 1 86 ? 16.233 7.590 -3.944 1.00 85.56 86 LEU A N 1
ATOM 666 C CA . LEU A 1 86 ? 15.221 8.321 -3.173 1.00 85.56 86 LEU A CA 1
ATOM 667 C C . LEU A 1 86 ? 13.897 8.428 -3.931 1.00 85.56 86 LEU A C 1
ATOM 669 O O . LEU A 1 86 ? 12.830 8.242 -3.351 1.00 85.56 86 LEU A O 1
ATOM 673 N N . THR A 1 87 ? 13.983 8.651 -5.241 1.00 91.62 87 THR A N 1
ATOM 674 C CA . THR A 1 87 ? 12.830 8.761 -6.137 1.00 91.62 87 THR A CA 1
ATOM 675 C C . THR A 1 87 ? 12.768 7.597 -7.123 1.00 91.62 87 THR A C 1
ATOM 677 O O . THR A 1 87 ? 13.713 6.805 -7.238 1.00 91.62 87 THR A O 1
ATOM 680 N N . GLY A 1 88 ? 11.659 7.446 -7.843 1.00 93.38 88 GLY A N 1
ATOM 681 C CA . GLY A 1 88 ? 11.535 6.436 -8.894 1.00 93.38 88 GLY A CA 1
ATOM 682 C C . GLY A 1 88 ? 10.144 6.358 -9.505 1.00 93.38 88 GLY A C 1
ATOM 683 O O . GLY A 1 88 ? 9.277 7.174 -9.210 1.00 93.38 88 GLY A O 1
ATOM 684 N N . ASP A 1 89 ? 9.932 5.351 -10.350 1.00 95.00 89 ASP A N 1
ATOM 685 C CA . ASP A 1 89 ? 8.588 5.033 -10.833 1.00 95.00 89 ASP A CA 1
ATOM 686 C C . ASP A 1 89 ? 7.716 4.625 -9.625 1.00 95.00 89 ASP A C 1
ATOM 688 O O . ASP A 1 89 ? 8.035 3.649 -8.933 1.00 95.00 89 ASP A O 1
ATOM 692 N N . GLY A 1 90 ? 6.634 5.370 -9.379 1.00 96.88 90 GLY A N 1
ATOM 693 C CA . GLY A 1 90 ? 5.621 5.055 -8.376 1.00 96.88 90 GLY A CA 1
ATOM 694 C C . GLY A 1 90 ? 4.719 3.949 -8.885 1.00 96.88 90 GLY A C 1
ATOM 695 O O . GLY A 1 90 ? 3.793 4.189 -9.663 1.00 96.88 90 GLY A O 1
ATOM 696 N N . ILE A 1 91 ? 5.031 2.709 -8.505 1.00 98.00 91 ILE A N 1
ATOM 697 C CA . ILE A 1 91 ? 4.325 1.535 -9.009 1.00 98.00 91 ILE A CA 1
ATOM 698 C C . ILE A 1 91 ? 3.353 1.012 -7.964 1.00 98.00 91 ILE A C 1
ATOM 700 O O . ILE A 1 91 ? 3.772 0.555 -6.902 1.00 98.00 91 ILE A O 1
ATOM 704 N N . LEU A 1 92 ? 2.071 0.985 -8.326 1.00 98.50 92 LEU A N 1
ATOM 705 C CA . LEU A 1 92 ? 1.036 0.254 -7.610 1.00 98.50 92 LEU A CA 1
ATOM 706 C C . LEU A 1 92 ? 0.917 -1.158 -8.193 1.00 98.50 92 LEU A C 1
ATOM 708 O O . LEU A 1 92 ? 0.570 -1.351 -9.362 1.00 98.50 92 LEU A O 1
ATOM 712 N N . ASN A 1 93 ? 1.207 -2.155 -7.367 1.00 98.25 93 ASN A N 1
ATOM 713 C CA . ASN A 1 93 ? 0.958 -3.557 -7.663 1.00 98.25 93 ASN A CA 1
ATOM 714 C C . ASN A 1 93 ? -0.431 -3.951 -7.168 1.00 98.25 93 ASN A C 1
ATOM 716 O O . ASN A 1 93 ? -0.730 -3.792 -5.987 1.00 98.25 93 ASN A O 1
ATOM 720 N N . PHE A 1 94 ? -1.239 -4.528 -8.061 1.00 98.25 94 PHE A N 1
ATOM 721 C CA . PHE A 1 94 ? -2.525 -5.129 -7.714 1.00 98.25 94 PHE A CA 1
ATOM 722 C C . PHE A 1 94 ? -2.439 -6.658 -7.811 1.00 98.25 94 PHE A C 1
ATOM 724 O O . PHE A 1 94 ? -2.623 -7.252 -8.883 1.00 98.25 94 PHE A O 1
ATOM 731 N N . LEU A 1 95 ? -2.148 -7.308 -6.686 1.00 98.00 95 LEU A N 1
ATOM 732 C CA . LEU A 1 95 ? -1.958 -8.754 -6.602 1.00 98.00 95 LEU A CA 1
ATOM 733 C C . LEU A 1 95 ? -3.266 -9.454 -6.222 1.00 98.00 95 LEU A C 1
ATOM 735 O O . LEU A 1 95 ? -4.051 -8.955 -5.421 1.00 98.00 95 LEU A O 1
ATOM 739 N N . THR A 1 96 ? -3.476 -10.640 -6.791 1.00 96.69 96 THR A N 1
ATOM 740 C CA . THR A 1 96 ? -4.642 -11.498 -6.526 1.00 96.69 96 THR A CA 1
ATOM 741 C C . THR A 1 96 ? -4.206 -12.960 -6.486 1.00 96.69 96 THR A C 1
ATOM 743 O O . THR A 1 96 ? -3.096 -13.291 -6.914 1.00 96.69 96 THR A O 1
ATOM 746 N N . GLY A 1 97 ? -5.063 -13.845 -5.971 1.00 93.44 97 GLY A N 1
ATOM 747 C CA . GLY A 1 97 ? -4.810 -15.287 -5.979 1.00 93.44 97 GLY A CA 1
ATOM 748 C C . GLY A 1 97 ? -3.519 -15.668 -5.247 1.00 93.44 97 GLY A C 1
ATOM 749 O O . GLY A 1 97 ? -3.274 -15.211 -4.130 1.00 93.44 97 GLY A O 1
ATOM 750 N N . ASP A 1 98 ? -2.695 -16.513 -5.869 1.00 93.81 98 ASP A N 1
ATOM 751 C CA . ASP A 1 98 ? -1.439 -16.985 -5.270 1.00 93.81 98 ASP A CA 1
ATOM 752 C C . ASP A 1 98 ? -0.408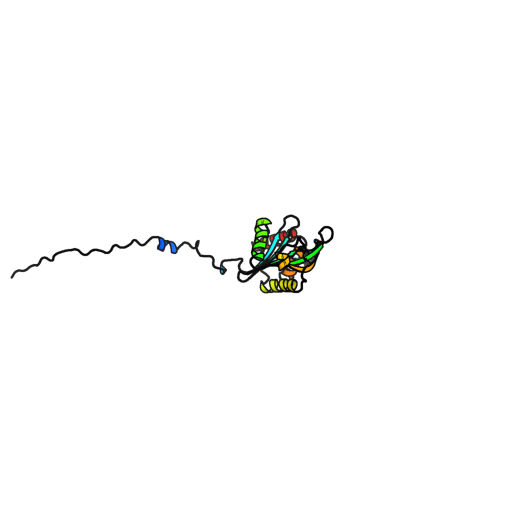 -15.874 -5.075 1.00 93.81 98 ASP A C 1
ATOM 754 O O . ASP A 1 98 ? 0.288 -15.877 -4.062 1.00 93.81 98 ASP A O 1
ATOM 758 N N . ASP A 1 99 ? -0.346 -14.894 -5.982 1.00 96.25 99 ASP A N 1
ATOM 759 C CA . ASP A 1 99 ? 0.583 -13.767 -5.847 1.00 96.25 99 ASP A CA 1
ATOM 760 C C . ASP A 1 99 ? 0.260 -12.936 -4.596 1.00 96.25 99 ASP A C 1
ATOM 762 O O . ASP A 1 99 ? 1.174 -12.553 -3.867 1.00 96.25 99 ASP A O 1
ATOM 766 N N . ALA A 1 100 ? -1.028 -12.706 -4.308 1.00 96.06 100 ALA A N 1
ATOM 767 C CA . ALA A 1 100 ? -1.458 -12.022 -3.086 1.00 96.06 100 ALA A CA 1
ATOM 768 C C . ALA A 1 100 ? -1.151 -12.857 -1.836 1.00 96.06 100 ALA A C 1
ATOM 770 O O . ALA A 1 100 ? -0.549 -12.348 -0.891 1.00 96.06 100 ALA A O 1
ATOM 771 N N . ARG A 1 101 ? -1.516 -14.149 -1.853 1.00 93.25 101 ARG A N 1
ATOM 772 C CA . ARG A 1 101 ? -1.283 -15.071 -0.730 1.00 93.25 101 ARG A CA 1
ATOM 773 C C . ARG A 1 101 ? 0.182 -15.201 -0.364 1.00 93.25 101 ARG A C 1
ATOM 775 O O . ARG A 1 101 ? 0.522 -15.227 0.814 1.00 93.25 101 ARG A O 1
ATOM 782 N N . LEU A 1 102 ? 1.037 -15.326 -1.369 1.00 95.12 102 LEU A N 1
ATOM 783 C CA . LEU A 1 102 ? 2.463 -15.464 -1.153 1.00 95.12 102 LEU A CA 1
ATOM 784 C C . LEU A 1 102 ? 3.061 -14.151 -0.641 1.00 95.12 102 LEU A C 1
ATOM 786 O O . LEU A 1 102 ? 3.837 -14.191 0.307 1.00 95.12 102 LEU A O 1
ATOM 790 N N . TYR A 1 103 ? 2.635 -13.006 -1.187 1.00 95.50 103 TYR A N 1
ATOM 791 C CA . TYR A 1 103 ? 3.131 -11.696 -0.769 1.00 95.50 103 TYR A CA 1
ATOM 792 C C . TYR A 1 103 ? 2.871 -11.411 0.716 1.00 95.50 103 TYR A C 1
ATOM 794 O O . TYR A 1 103 ? 3.824 -11.247 1.468 1.00 95.50 103 TYR A O 1
ATOM 802 N N . TYR A 1 104 ? 1.616 -11.424 1.189 1.00 91.50 104 TYR A N 1
ATOM 803 C CA . TYR A 1 104 ? 1.371 -11.071 2.597 1.00 91.50 104 TYR A CA 1
ATOM 804 C C . TYR A 1 104 ? 1.957 -12.110 3.574 1.00 91.50 104 TYR A C 1
ATOM 806 O O . TYR A 1 104 ? 2.283 -11.769 4.707 1.00 91.50 104 TYR A O 1
ATOM 814 N N . ARG A 1 105 ? 2.129 -13.377 3.158 1.00 94.00 105 ARG A N 1
ATOM 815 C CA . ARG A 1 105 ? 2.832 -14.396 3.960 1.00 94.00 105 ARG A CA 1
ATOM 816 C C . ARG A 1 105 ? 4.327 -14.114 4.062 1.00 94.00 105 ARG A C 1
ATOM 818 O O . ARG A 1 105 ? 4.895 -14.310 5.132 1.00 94.00 105 ARG A O 1
ATOM 825 N N . GLU A 1 106 ? 4.964 -13.685 2.974 1.00 94.44 106 GLU A N 1
ATOM 826 C CA . GLU A 1 106 ? 6.358 -13.229 2.993 1.00 94.44 106 GLU A CA 1
ATOM 827 C C . GLU A 1 106 ? 6.501 -12.046 3.962 1.00 94.44 106 GLU A C 1
ATOM 829 O O . GLU A 1 106 ? 7.328 -12.104 4.868 1.00 94.44 106 GLU A O 1
ATOM 834 N N . GLU A 1 107 ? 5.642 -11.033 3.847 1.00 94.62 107 GLU A N 1
ATOM 835 C CA . GLU A 1 107 ? 5.610 -9.863 4.740 1.00 94.62 107 GLU A CA 1
ATOM 836 C C . GLU A 1 107 ? 5.420 -10.272 6.210 1.00 94.62 107 GLU A C 1
ATOM 838 O O . GLU A 1 107 ? 6.191 -9.867 7.080 1.00 94.62 107 GLU A O 1
ATOM 843 N N . LEU A 1 108 ? 4.469 -11.167 6.490 1.00 93.44 108 LEU A N 1
ATOM 844 C CA . LEU A 1 108 ? 4.189 -11.642 7.844 1.00 93.44 108 LEU A CA 1
ATOM 845 C C . LEU A 1 108 ? 5.343 -12.455 8.449 1.00 93.44 108 LEU A C 1
ATOM 847 O O . LEU A 1 108 ? 5.749 -12.207 9.580 1.00 93.44 108 LEU A O 1
ATOM 851 N N . TYR A 1 109 ? 5.862 -13.455 7.732 1.00 93.75 109 TYR A N 1
ATOM 852 C CA . TYR A 1 109 ? 6.783 -14.435 8.321 1.00 93.75 109 TYR A CA 1
ATOM 853 C C . TYR A 1 109 ? 8.257 -14.087 8.143 1.00 93.75 109 TYR A C 1
ATOM 855 O O . TYR A 1 109 ? 9.070 -14.433 8.999 1.00 93.75 109 TYR A O 1
ATOM 863 N N . LYS A 1 110 ? 8.619 -13.435 7.035 1.00 93.00 110 LYS A N 1
ATOM 864 C CA . LYS A 1 110 ? 10.008 -13.059 6.754 1.00 93.00 110 LYS A CA 1
ATOM 865 C C . LYS A 1 110 ? 10.332 -11.684 7.320 1.00 93.00 110 LYS A C 1
ATOM 867 O O . LYS A 1 110 ? 11.415 -11.513 7.871 1.00 93.00 110 LYS A O 1
ATOM 872 N N . TYR A 1 111 ? 9.404 -10.741 7.181 1.00 92.44 111 TYR A N 1
ATOM 873 C CA . TYR A 1 111 ? 9.615 -9.346 7.565 1.00 92.44 111 TYR A CA 1
ATOM 874 C C . TYR A 1 111 ? 8.886 -8.947 8.853 1.00 92.44 111 TYR A C 1
ATOM 876 O O . TYR A 1 111 ? 9.009 -7.812 9.300 1.00 92.44 111 TYR A O 1
ATOM 884 N N . GLN A 1 112 ? 8.177 -9.891 9.487 1.00 93.81 112 GLN A N 1
ATOM 885 C CA . GLN A 1 112 ? 7.490 -9.683 10.766 1.00 93.81 112 GLN A CA 1
ATOM 886 C C . GLN A 1 112 ? 6.504 -8.507 10.722 1.00 93.81 112 GLN A C 1
ATOM 888 O O . GLN A 1 112 ? 6.329 -7.796 11.715 1.00 93.81 112 GLN A O 1
ATOM 893 N N . ALA A 1 113 ? 5.860 -8.302 9.568 1.00 95.94 113 ALA A N 1
ATOM 894 C CA . ALA A 1 113 ? 4.885 -7.240 9.396 1.00 95.94 113 ALA A CA 1
ATOM 895 C C . ALA A 1 113 ? 3.734 -7.387 10.402 1.00 95.94 113 ALA A C 1
ATOM 897 O O . ALA A 1 113 ? 3.242 -8.489 10.670 1.00 95.94 113 ALA A O 1
ATOM 898 N N . AR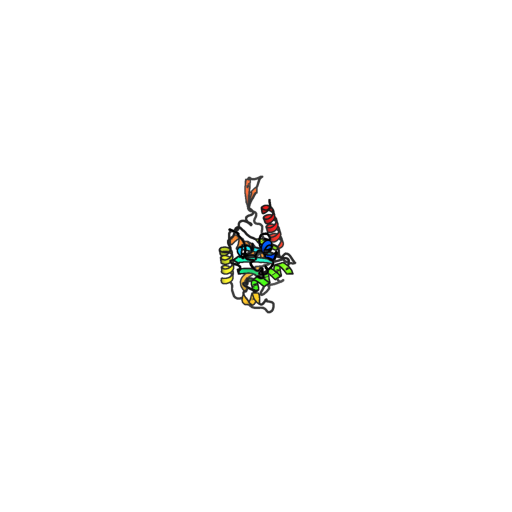G A 1 114 ? 3.281 -6.258 10.943 1.00 96.31 114 ARG A N 1
ATOM 899 C CA . ARG A 1 114 ? 2.082 -6.174 11.778 1.00 96.31 114 ARG A CA 1
ATOM 900 C C . ARG A 1 114 ? 0.880 -5.840 10.912 1.00 96.31 114 ARG A C 1
ATOM 902 O O . ARG A 1 114 ? 1.002 -5.134 9.917 1.00 96.31 114 ARG A O 1
ATOM 909 N N . VAL A 1 115 ? -0.278 -6.356 11.308 1.00 95.31 115 VAL A N 1
ATOM 910 C CA . VAL A 1 115 ? -1.539 -6.195 10.585 1.00 95.31 115 VAL A CA 1
ATOM 911 C C . VAL A 1 115 ? -2.575 -5.531 11.485 1.00 95.31 115 VAL A C 1
ATOM 913 O O . VAL A 1 115 ? -2.695 -5.878 12.661 1.00 95.31 115 VAL A O 1
ATOM 916 N N . PHE A 1 116 ? -3.311 -4.578 10.924 1.00 95.44 116 PHE A N 1
ATOM 917 C CA . PHE A 1 116 ? -4.358 -3.822 11.599 1.00 95.44 116 PHE A CA 1
ATOM 918 C C . PHE A 1 116 ? -5.620 -3.862 10.750 1.00 95.44 116 PHE A C 1
ATOM 920 O O . PHE A 1 116 ? -5.590 -3.467 9.586 1.00 95.44 116 PHE A O 1
ATOM 927 N N . GLN A 1 117 ? -6.717 -4.344 11.325 1.00 95.44 117 GLN A N 1
ATOM 928 C CA . GLN A 1 117 ? -8.023 -4.297 10.680 1.00 95.44 117 GLN A CA 1
ATOM 929 C C . GLN A 1 117 ? -8.619 -2.893 10.814 1.00 95.44 117 GLN A C 1
ATOM 931 O O . GLN A 1 117 ? -8.541 -2.290 11.885 1.00 95.44 117 GLN A O 1
ATOM 936 N N . ILE A 1 118 ? -9.183 -2.375 9.724 1.00 95.56 118 ILE A N 1
ATOM 937 C CA . ILE A 1 118 ? -9.859 -1.079 9.687 1.00 95.56 118 ILE A CA 1
ATOM 938 C C . ILE A 1 118 ? -11.363 -1.328 9.591 1.00 95.56 118 ILE A C 1
ATOM 940 O O . ILE A 1 118 ? -11.862 -1.755 8.552 1.00 95.56 118 ILE A O 1
ATOM 944 N N . ASP A 1 119 ? -12.071 -1.079 10.691 1.00 92.56 119 ASP A N 1
ATOM 945 C CA . ASP A 1 119 ? -13.476 -1.478 10.856 1.00 92.56 119 ASP A CA 1
ATOM 946 C C . ASP A 1 119 ? -14.494 -0.426 10.382 1.00 92.56 119 ASP A C 1
ATOM 948 O O . ASP A 1 119 ? -15.690 -0.706 10.320 1.00 92.56 119 ASP A O 1
ATOM 952 N N . ASP A 1 120 ? -14.049 0.790 10.052 1.00 94.19 120 ASP A N 1
ATOM 953 C CA . ASP A 1 120 ? -14.906 1.913 9.647 1.00 94.19 120 ASP A CA 1
ATOM 954 C C . ASP A 1 120 ? -14.889 2.199 8.134 1.00 94.19 120 ASP A C 1
ATOM 956 O O . ASP A 1 120 ? -15.327 3.263 7.696 1.00 94.19 120 ASP A O 1
ATOM 960 N N . VAL A 1 121 ? -14.432 1.233 7.331 1.00 96.44 121 VAL A N 1
ATOM 961 C CA . VAL A 1 121 ? -14.438 1.270 5.859 1.00 96.44 121 VAL A CA 1
ATOM 962 C C . VAL A 1 121 ? -15.040 -0.013 5.280 1.00 96.44 121 VAL A C 1
ATOM 964 O O . VAL A 1 121 ? -15.073 -1.052 5.938 1.00 96.44 121 VAL A O 1
ATOM 967 N N . THR A 1 122 ? -15.516 0.034 4.032 1.00 96.06 122 THR A N 1
ATOM 968 C CA . THR A 1 122 ? -16.069 -1.145 3.345 1.00 96.06 122 THR A CA 1
ATOM 969 C C . THR A 1 122 ? -15.075 -1.746 2.359 1.00 96.06 122 THR A C 1
ATOM 971 O O . THR A 1 122 ? -14.302 -1.037 1.710 1.00 96.06 122 THR A O 1
ATOM 974 N N . THR A 1 123 ? -15.127 -3.071 2.198 1.00 96.62 123 THR A N 1
ATOM 975 C CA . THR A 1 123 ? -14.263 -3.782 1.245 1.00 96.62 123 THR A CA 1
ATOM 976 C C . THR A 1 123 ? -14.484 -3.297 -0.189 1.00 96.62 123 THR A C 1
ATOM 978 O O . THR A 1 123 ? -13.529 -3.105 -0.939 1.00 96.62 123 THR A O 1
ATOM 981 N N . GLU A 1 124 ? -15.735 -3.026 -0.555 1.00 96.50 124 GLU A N 1
ATOM 982 C CA . GLU A 1 124 ? -16.154 -2.607 -1.886 1.00 96.50 124 GLU A CA 1
ATOM 983 C C . GLU A 1 124 ? -15.590 -1.234 -2.247 1.00 96.50 124 GLU A C 1
ATOM 985 O O . GLU A 1 124 ? -15.029 -1.069 -3.332 1.00 96.50 124 GLU A O 1
ATOM 990 N N . GLU A 1 125 ? -15.704 -0.257 -1.342 1.00 97.62 125 GLU A N 1
ATOM 991 C CA . GLU A 1 125 ? -15.247 1.106 -1.613 1.00 97.62 125 GLU A CA 1
ATOM 992 C C . GLU A 1 125 ? -13.721 1.187 -1.631 1.00 97.62 125 GLU A C 1
ATOM 994 O O . GLU A 1 125 ? -13.145 1.743 -2.568 1.00 97.62 125 GLU A O 1
ATOM 999 N N . THR A 1 126 ? -13.047 0.549 -0.667 1.00 97.94 126 THR A N 1
ATOM 1000 C CA . THR A 1 126 ? -11.579 0.503 -0.647 1.00 97.94 126 THR A CA 1
ATOM 1001 C C . THR A 1 126 ? -11.026 -0.129 -1.926 1.00 97.94 126 THR A C 1
ATOM 1003 O O . THR A 1 126 ? -10.106 0.418 -2.542 1.00 97.94 126 THR A O 1
ATOM 1006 N N . ARG A 1 127 ? -11.609 -1.245 -2.384 1.00 98.00 127 ARG A N 1
ATOM 1007 C CA . ARG A 1 127 ? -11.212 -1.868 -3.655 1.00 98.00 127 ARG A CA 1
ATOM 1008 C C . ARG A 1 127 ? -11.477 -0.957 -4.841 1.00 98.00 127 ARG A C 1
ATOM 1010 O O . ARG A 1 127 ? -10.604 -0.826 -5.695 1.00 98.00 127 ARG A O 1
ATOM 1017 N N . ARG A 1 128 ? -12.645 -0.308 -4.897 1.00 98.31 128 ARG A N 1
ATOM 1018 C CA . ARG A 1 128 ? -13.003 0.614 -5.984 1.00 98.31 128 ARG A CA 1
ATOM 1019 C C . ARG A 1 128 ? -11.947 1.704 -6.162 1.00 98.31 128 ARG A C 1
ATOM 1021 O O . ARG A 1 128 ? -11.541 1.956 -7.296 1.00 98.31 128 ARG A O 1
ATOM 1028 N N . ILE A 1 129 ? -11.480 2.311 -5.070 1.00 98.25 129 ILE A N 1
ATOM 1029 C CA . ILE A 1 129 ? -10.473 3.381 -5.106 1.00 98.25 129 ILE A CA 1
ATOM 1030 C C . ILE A 1 129 ? -9.125 2.843 -5.607 1.00 98.25 129 ILE A C 1
ATOM 1032 O O . ILE A 1 129 ? -8.598 3.348 -6.602 1.00 98.25 129 ILE A O 1
ATOM 1036 N N . PHE A 1 130 ? -8.600 1.773 -4.999 1.00 98.31 130 PHE A N 1
ATOM 1037 C CA . PHE A 1 130 ? -7.320 1.188 -5.419 1.00 98.31 130 PHE A CA 1
ATOM 1038 C C . PHE A 1 130 ? -7.336 0.686 -6.865 1.00 98.31 130 PHE A C 1
ATOM 1040 O O . PHE A 1 130 ?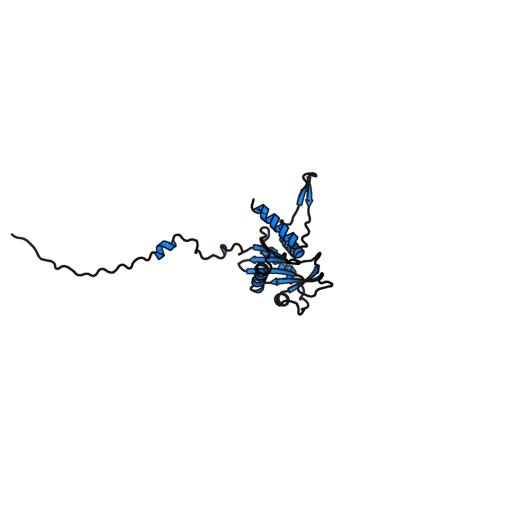 -6.392 0.917 -7.622 1.00 98.31 130 PHE A O 1
ATOM 1047 N N . GLU A 1 131 ? -8.395 -0.016 -7.265 1.00 98.19 131 GLU A N 1
ATOM 1048 C CA . GLU A 1 131 ? -8.514 -0.558 -8.616 1.00 98.19 131 GLU A CA 1
ATOM 1049 C C . GLU A 1 131 ? -8.697 0.566 -9.645 1.00 98.19 131 GLU A 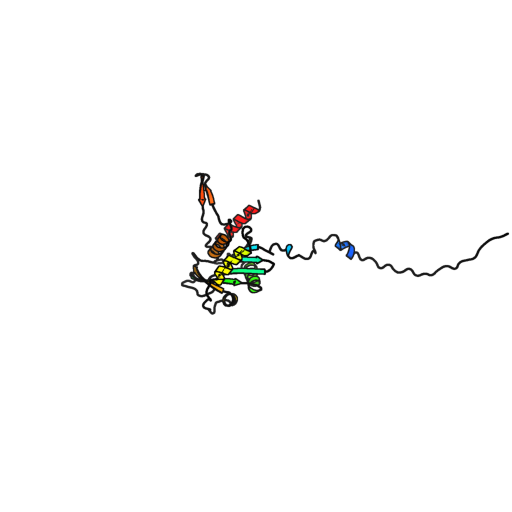C 1
ATOM 1051 O O . GLU A 1 131 ? -8.147 0.473 -10.742 1.00 98.19 131 GLU A O 1
ATOM 1056 N N . SER A 1 132 ? -9.386 1.659 -9.297 1.00 98.19 132 SER A N 1
ATOM 1057 C CA . SER A 1 132 ? -9.464 2.865 -10.133 1.00 98.19 132 SER A CA 1
ATOM 1058 C C . SER A 1 132 ? -8.082 3.494 -10.348 1.00 98.19 132 SER A C 1
ATOM 1060 O O . SER A 1 132 ? -7.681 3.716 -11.495 1.00 98.19 132 SER A O 1
ATOM 1062 N N . LEU A 1 133 ? -7.309 3.688 -9.270 1.00 97.00 133 LEU A N 1
ATOM 1063 C CA . LEU A 1 133 ? -5.929 4.182 -9.346 1.00 97.00 133 LEU A CA 1
ATOM 1064 C C . LEU A 1 133 ? -5.068 3.277 -10.230 1.00 97.00 133 LEU A C 1
ATOM 1066 O O . LEU A 1 133 ? -4.424 3.748 -11.170 1.00 97.00 133 LEU A O 1
ATOM 1070 N N . TRP A 1 134 ? -5.118 1.966 -9.998 1.00 98.38 134 TRP A N 1
ATOM 1071 C CA . TRP A 1 134 ? -4.361 0.990 -10.776 1.00 98.38 134 TRP A CA 1
ATOM 1072 C C . TRP A 1 134 ? -4.734 1.010 -12.266 1.00 98.38 134 TRP A C 1
ATOM 1074 O O . TRP A 1 134 ? -3.850 1.024 -13.125 1.00 98.38 134 TRP A O 1
ATOM 1084 N N . ASN A 1 135 ? -6.031 1.065 -12.586 1.00 98.12 135 ASN A N 1
ATOM 1085 C CA . ASN A 1 135 ? -6.527 1.121 -13.964 1.00 98.12 135 ASN A CA 1
ATOM 1086 C C . ASN A 1 135 ? -6.138 2.421 -14.684 1.00 98.12 135 ASN A C 1
ATOM 1088 O O . ASN A 1 135 ? -5.925 2.400 -15.897 1.00 98.12 135 ASN A O 1
ATOM 1092 N N . SER A 1 136 ? -6.018 3.534 -13.955 1.00 97.31 136 SER A N 1
ATOM 1093 C CA . SER A 1 136 ? -5.550 4.814 -14.505 1.00 97.31 136 SER A CA 1
ATOM 1094 C C . SER A 1 136 ? -4.044 4.827 -14.814 1.00 97.31 136 SER A C 1
ATOM 1096 O O . SER A 1 136 ? -3.570 5.645 -15.608 1.00 97.31 136 SER A O 1
ATOM 1098 N N . GLY A 1 137 ? -3.292 3.903 -14.209 1.00 97.19 137 GLY A N 1
ATOM 1099 C CA . GLY A 1 137 ? -1.847 3.817 -14.334 1.00 97.19 137 GLY A CA 1
ATOM 1100 C C . GLY A 1 137 ? -1.360 3.293 -15.688 1.00 97.19 137 GLY A C 1
ATOM 1101 O O . GLY A 1 137 ? -2.048 2.598 -16.445 1.00 97.19 137 GLY A O 1
ATOM 1102 N N . LYS A 1 138 ? -0.099 3.593 -15.992 1.00 97.69 138 LYS A N 1
ATOM 1103 C CA . LYS A 1 138 ? 0.568 3.211 -17.244 1.00 97.69 138 LYS A CA 1
ATOM 1104 C C . LYS A 1 138 ? 1.377 1.932 -17.069 1.00 97.69 138 LYS A C 1
ATOM 1106 O O . LYS A 1 138 ? 1.838 1.607 -15.977 1.00 97.69 138 LYS A O 1
ATOM 1111 N N . THR A 1 139 ? 1.570 1.193 -18.159 1.00 96.56 139 THR A N 1
ATOM 1112 C CA . THR A 1 139 ? 2.479 0.039 -18.157 1.00 96.56 139 THR A CA 1
ATOM 1113 C C . THR A 1 139 ? 3.904 0.515 -17.841 1.00 96.56 139 THR A C 1
ATOM 1115 O O . THR A 1 139 ? 4.374 1.447 -18.499 1.00 96.56 139 THR A O 1
ATOM 1118 N N . PRO A 1 140 ? 4.588 -0.077 -16.845 1.00 94.81 140 PRO A N 1
ATOM 1119 C CA . PRO A 1 140 ? 5.931 0.340 -16.472 1.00 94.81 140 PRO A CA 1
ATOM 1120 C C . PRO A 1 140 ? 6.951 -0.013 -17.553 1.00 94.81 140 PRO A C 1
ATOM 1122 O O . PRO A 1 140 ? 6.794 -0.980 -18.299 1.00 94.81 140 PRO A O 1
ATOM 1125 N N . VAL A 1 141 ? 8.045 0.747 -17.595 1.00 94.94 141 VAL A N 1
ATOM 1126 C CA . VAL A 1 141 ? 9.234 0.346 -18.350 1.00 94.94 141 VAL A CA 1
ATOM 1127 C C . VAL A 1 141 ? 9.910 -0.779 -17.574 1.00 94.94 141 VAL A C 1
ATOM 1129 O O . VAL A 1 141 ? 10.374 -0.575 -16.452 1.00 94.94 141 VAL A O 1
ATOM 1132 N N . PHE A 1 142 ? 9.942 -1.975 -18.154 1.00 95.06 142 PHE A N 1
ATOM 1133 C CA . PHE A 1 142 ? 10.514 -3.137 -17.484 1.00 95.06 142 PHE A CA 1
ATOM 1134 C C . PHE A 1 142 ? 12.031 -3.009 -17.336 1.00 95.06 142 PHE A C 1
ATOM 1136 O O . PHE A 1 142 ? 12.742 -2.665 -18.278 1.00 95.06 142 PHE A O 1
ATOM 1143 N N . THR A 1 143 ? 12.516 -3.325 -16.138 1.00 92.62 143 THR A N 1
ATOM 1144 C CA . THR A 1 143 ? 13.940 -3.414 -15.806 1.00 92.62 143 THR A CA 1
ATOM 1145 C C . THR A 1 143 ? 14.277 -4.846 -15.397 1.00 92.62 143 THR A C 1
ATOM 1147 O O . THR A 1 143 ? 13.395 -5.624 -15.020 1.00 92.62 143 THR A O 1
ATOM 1150 N N . GLU A 1 144 ? 15.556 -5.218 -15.453 1.00 90.31 144 GLU A N 1
ATOM 1151 C CA . GLU A 1 144 ? 16.000 -6.559 -15.045 1.00 90.31 144 GLU A CA 1
ATOM 1152 C C . GLU A 1 144 ? 15.696 -6.840 -13.568 1.00 90.31 144 GLU A C 1
ATOM 1154 O O . GLU A 1 144 ? 15.216 -7.920 -13.235 1.00 90.31 144 GLU A O 1
ATOM 1159 N N . ALA A 1 145 ? 15.873 -5.834 -12.705 1.00 88.62 145 ALA A N 1
ATOM 1160 C CA . ALA A 1 145 ? 15.631 -5.920 -11.264 1.00 88.62 145 ALA A CA 1
ATOM 1161 C C . ALA A 1 145 ? 14.142 -5.987 -10.872 1.00 88.62 145 ALA A C 1
ATOM 1163 O O . ALA A 1 145 ? 13.822 -6.197 -9.702 1.00 88.62 145 ALA A O 1
ATOM 1164 N N . MET A 1 146 ? 13.222 -5.779 -11.817 1.00 93.94 146 MET A N 1
ATOM 1165 C CA . MET A 1 146 ? 11.791 -5.807 -11.537 1.00 93.94 146 MET A CA 1
ATOM 1166 C C . MET A 1 146 ? 11.313 -7.252 -11.349 1.00 93.94 146 MET A C 1
ATOM 1168 O O . MET A 1 146 ? 11.486 -8.097 -12.231 1.00 93.94 146 MET A O 1
ATOM 1172 N N . GLY A 1 147 ? 10.681 -7.526 -10.206 1.00 93.81 147 GLY A N 1
ATOM 1173 C CA . GLY A 1 147 ? 10.116 -8.840 -9.903 1.00 93.81 147 GLY A CA 1
ATOM 1174 C C . GLY A 1 147 ? 8.965 -9.220 -10.838 1.00 93.81 147 GLY A C 1
ATOM 1175 O O . GLY A 1 147 ? 8.248 -8.358 -11.354 1.00 93.81 147 GLY A O 1
ATOM 1176 N N . ASP A 1 148 ? 8.752 -10.522 -11.033 1.00 94.69 148 ASP A N 1
ATOM 1177 C CA . ASP A 1 148 ? 7.774 -11.021 -12.007 1.00 94.69 148 ASP A CA 1
ATOM 1178 C C . ASP A 1 148 ? 6.334 -10.605 -11.684 1.00 94.69 148 ASP A C 1
ATOM 1180 O O . ASP A 1 148 ? 5.561 -10.304 -12.595 1.00 94.69 148 ASP A O 1
ATOM 1184 N N . ARG A 1 149 ? 5.980 -10.524 -10.392 1.00 94.56 149 ARG A N 1
ATOM 1185 C CA . ARG A 1 149 ? 4.666 -10.025 -9.945 1.00 94.56 149 ARG A CA 1
ATOM 1186 C C . ARG A 1 149 ? 4.435 -8.596 -10.447 1.00 94.56 149 ARG A C 1
ATOM 1188 O O . ARG A 1 149 ? 3.400 -8.317 -11.046 1.00 94.56 149 ARG A O 1
ATOM 1195 N N . THR A 1 150 ? 5.438 -7.729 -10.300 1.00 95.94 150 THR A N 1
ATOM 1196 C CA . THR A 1 150 ? 5.397 -6.344 -10.786 1.00 95.94 150 THR A CA 1
ATOM 1197 C C . THR A 1 150 ? 5.339 -6.272 -12.308 1.00 95.94 150 THR A C 1
ATOM 1199 O O . THR A 1 150 ? 4.540 -5.514 -12.850 1.00 95.94 150 THR A O 1
ATOM 1202 N N . LYS A 1 151 ? 6.112 -7.094 -13.027 1.00 95.94 151 LYS A N 1
ATOM 1203 C CA . LYS A 1 151 ? 6.040 -7.140 -14.499 1.00 95.94 151 LYS A CA 1
ATOM 1204 C C . LYS A 1 151 ? 4.640 -7.525 -14.997 1.00 95.94 151 LYS A C 1
ATOM 1206 O O . LYS A 1 151 ? 4.179 -6.985 -15.998 1.00 95.94 151 LYS A O 1
ATOM 1211 N N . ARG A 1 152 ? 3.950 -8.436 -14.296 1.00 95.38 152 ARG A N 1
ATOM 1212 C CA . ARG A 1 152 ? 2.591 -8.885 -14.653 1.00 95.38 152 ARG A CA 1
ATOM 1213 C C . ARG A 1 152 ? 1.485 -7.917 -14.228 1.00 95.38 152 ARG A C 1
ATOM 1215 O O . ARG A 1 152 ? 0.481 -7.802 -14.928 1.00 95.38 152 ARG A O 1
ATOM 1222 N N . ARG A 1 153 ? 1.609 -7.304 -13.047 1.00 96.50 153 ARG A N 1
ATOM 1223 C CA . ARG A 1 153 ? 0.493 -6.649 -12.336 1.00 96.50 153 ARG A CA 1
ATOM 1224 C C . ARG A 1 153 ? 0.816 -5.257 -11.790 1.00 96.50 153 ARG A C 1
ATOM 1226 O O . ARG A 1 153 ? -0.026 -4.673 -11.115 1.00 96.50 153 ARG A O 1
ATOM 1233 N N . GLY A 1 154 ? 1.992 -4.717 -12.079 1.00 97.56 154 GLY A N 1
ATOM 1234 C CA . GLY A 1 154 ? 2.391 -3.368 -11.695 1.00 97.56 154 GLY A CA 1
ATOM 1235 C C . GLY A 1 154 ? 1.948 -2.322 -12.711 1.00 97.56 154 GLY A C 1
ATOM 1236 O O . GLY A 1 154 ? 2.011 -2.541 -13.925 1.00 97.56 154 GLY A O 1
ATOM 1237 N N . LYS A 1 155 ? 1.521 -1.164 -12.210 1.00 98.31 155 LYS A N 1
ATOM 1238 C CA . LYS A 1 155 ? 1.198 0.026 -13.004 1.00 98.31 155 LYS A CA 1
ATOM 1239 C C . LYS A 1 155 ? 1.881 1.247 -12.404 1.00 98.31 155 LYS A C 1
ATOM 1241 O O . LYS A 1 155 ? 1.853 1.419 -11.191 1.00 98.31 155 LYS A O 1
ATOM 1246 N N . VAL A 1 156 ? 2.486 2.082 -13.249 1.00 97.81 156 VAL A N 1
ATOM 1247 C CA . VAL A 1 156 ? 3.026 3.386 -12.835 1.00 97.81 156 VAL A CA 1
ATOM 1248 C C . VAL A 1 156 ? 1.854 4.344 -12.691 1.00 97.81 156 VAL A C 1
ATOM 1250 O O . VAL A 1 156 ? 1.199 4.641 -13.695 1.00 97.81 156 VAL A O 1
ATOM 1253 N N . ILE A 1 157 ? 1.584 4.793 -11.471 1.00 97.25 157 ILE A N 1
ATOM 1254 C CA . ILE A 1 157 ? 0.486 5.723 -11.179 1.00 97.25 157 ILE A CA 1
ATOM 1255 C C . ILE A 1 157 ? 0.990 7.161 -11.009 1.00 97.25 157 ILE A C 1
ATOM 1257 O O . ILE A 1 157 ? 0.277 8.097 -11.358 1.00 97.25 157 ILE A O 1
ATOM 1261 N N . ASP A 1 158 ? 2.242 7.337 -10.588 1.00 95.62 158 ASP A N 1
ATOM 1262 C CA . ASP A 1 158 ? 2.885 8.630 -10.345 1.00 95.62 158 ASP A CA 1
ATOM 1263 C C . ASP A 1 158 ? 4.422 8.472 -10.211 1.00 95.62 158 ASP A C 1
ATOM 1265 O O . ASP A 1 158 ? 5.031 7.531 -10.742 1.00 95.62 158 ASP A O 1
ATOM 1269 N N . VAL A 1 159 ? 5.061 9.437 -9.544 1.00 94.38 159 VAL A N 1
ATOM 1270 C CA . VAL A 1 159 ? 6.476 9.402 -9.168 1.00 94.38 159 VAL A CA 1
ATOM 1271 C C . VAL A 1 159 ? 6.567 9.119 -7.676 1.00 94.38 159 VAL A C 1
ATOM 1273 O O . VAL A 1 159 ? 6.026 9.864 -6.865 1.00 94.38 159 VAL A O 1
ATOM 1276 N N . TYR A 1 160 ? 7.315 8.080 -7.326 1.00 92.62 160 TYR A N 1
ATOM 1277 C CA . TYR A 1 160 ? 7.629 7.788 -5.939 1.00 92.62 160 TYR A CA 1
ATOM 1278 C C . TYR A 1 160 ? 8.678 8.766 -5.420 1.00 92.62 160 TYR A C 1
ATOM 1280 O O . TYR A 1 160 ? 9.719 8.943 -6.062 1.00 92.62 160 TYR A O 1
ATOM 1288 N N . ASP A 1 161 ? 8.466 9.273 -4.211 1.00 90.25 161 ASP A N 1
ATOM 1289 C CA . ASP A 1 161 ? 9.438 10.015 -3.415 1.00 90.25 161 ASP A CA 1
ATOM 1290 C C . ASP A 1 161 ? 9.425 9.524 -1.959 1.00 90.25 161 ASP A C 1
ATOM 1292 O O . ASP A 1 161 ? 8.389 9.536 -1.302 1.00 90.25 161 ASP A O 1
ATOM 1296 N N . LEU A 1 162 ? 10.579 9.093 -1.435 1.00 83.94 162 LEU A N 1
ATOM 1297 C CA . LEU A 1 162 ? 10.715 8.663 -0.038 1.00 83.94 162 LEU A CA 1
ATOM 1298 C C . LEU A 1 162 ? 10.199 9.676 0.985 1.00 83.94 162 LEU A C 1
ATOM 1300 O O . LEU A 1 162 ? 9.735 9.239 2.036 1.00 83.94 162 LEU A O 1
ATOM 1304 N N . THR A 1 163 ? 10.298 10.977 0.714 1.00 83.19 163 THR A N 1
ATOM 1305 C CA . THR A 1 163 ? 9.949 12.014 1.694 1.00 83.19 163 THR A CA 1
ATOM 1306 C C . THR A 1 163 ? 8.524 12.538 1.563 1.00 83.19 163 THR A C 1
ATOM 1308 O O . THR A 1 163 ? 8.116 13.308 2.422 1.00 83.19 163 THR A O 1
ATOM 1311 N N . ASP A 1 164 ? 7.793 12.152 0.511 1.00 85.31 164 ASP A N 1
ATOM 1312 C CA . ASP A 1 164 ? 6.496 12.752 0.164 1.00 85.31 164 ASP A CA 1
ATOM 1313 C C . ASP A 1 164 ? 5.500 11.698 -0.374 1.00 85.31 164 ASP A C 1
ATOM 1315 O O . ASP A 1 164 ? 4.683 11.167 0.378 1.00 85.31 164 ASP A O 1
ATOM 1319 N N . SER A 1 165 ? 5.607 11.282 -1.644 1.00 91.06 165 SER A N 1
ATOM 1320 C CA . SER A 1 165 ? 4.744 10.240 -2.241 1.00 91.06 165 SER A CA 1
ATOM 1321 C C . SER A 1 165 ? 5.345 8.836 -2.087 1.00 91.06 165 SER A C 1
ATOM 1323 O O . SER A 1 165 ? 6.119 8.368 -2.930 1.00 91.06 165 SER A O 1
ATOM 1325 N N . ASN A 1 166 ? 4.996 8.133 -1.009 1.00 91.69 166 ASN A N 1
ATOM 1326 C CA . ASN A 1 166 ? 5.560 6.833 -0.660 1.00 91.69 166 ASN A CA 1
ATOM 1327 C C . ASN A 1 166 ? 4.498 5.798 -0.247 1.00 91.69 166 ASN A C 1
ATOM 1329 O O . ASN A 1 166 ? 3.298 6.059 -0.272 1.00 91.69 166 ASN A O 1
ATOM 1333 N N . CYS A 1 167 ? 4.937 4.580 0.090 1.00 94.12 167 CYS A N 1
ATOM 1334 C CA . CYS A 1 167 ? 4.058 3.477 0.492 1.00 94.12 167 CYS A CA 1
ATOM 1335 C C . CYS A 1 167 ? 3.126 3.832 1.663 1.00 94.12 167 CYS A C 1
ATOM 1337 O O . CYS A 1 167 ? 1.957 3.440 1.656 1.00 94.12 167 CYS A O 1
ATOM 1339 N N . THR A 1 168 ? 3.610 4.618 2.625 1.00 93.62 168 THR A N 1
ATOM 1340 C CA . THR A 1 168 ? 2.847 5.055 3.799 1.00 93.62 168 THR A CA 1
ATOM 1341 C C . THR A 1 168 ? 1.814 6.108 3.420 1.00 93.62 168 THR A C 1
ATOM 1343 O O . THR A 1 168 ? 0.639 5.938 3.746 1.00 93.62 168 THR A O 1
ATOM 1346 N N . THR A 1 169 ? 2.215 7.149 2.682 1.00 93.12 169 THR A N 1
ATOM 1347 C CA . THR A 1 169 ? 1.300 8.238 2.311 1.00 93.12 169 THR A CA 1
ATOM 1348 C C . THR A 1 169 ? 0.193 7.758 1.379 1.00 93.12 169 THR A C 1
ATOM 1350 O O . THR A 1 169 ? -0.968 8.065 1.633 1.00 93.12 169 THR A O 1
ATOM 1353 N N . HIS A 1 170 ? 0.497 6.890 0.405 1.00 94.88 170 HIS A N 1
ATOM 1354 C CA . HIS A 1 170 ? -0.527 6.245 -0.434 1.00 94.88 170 HIS A CA 1
ATOM 1355 C C . HIS A 1 170 ? -1.474 5.352 0.373 1.00 94.88 170 HIS A C 1
ATOM 1357 O O . HIS A 1 170 ? -2.685 5.386 0.157 1.00 94.88 170 HIS A O 1
ATOM 1363 N N . THR A 1 171 ? -0.946 4.571 1.322 1.00 95.69 171 THR A N 1
ATOM 1364 C CA . THR A 1 171 ? -1.776 3.732 2.203 1.00 95.69 171 THR A CA 1
ATOM 1365 C C . THR A 1 171 ? -2.752 4.589 3.007 1.00 95.69 171 THR A C 1
ATOM 1367 O O . THR A 1 171 ? -3.951 4.318 3.010 1.00 95.69 171 THR A O 1
ATOM 1370 N N . VAL A 1 172 ? -2.269 5.651 3.655 1.00 94.56 172 VAL A N 1
ATOM 1371 C CA . VAL A 1 172 ? -3.116 6.541 4.461 1.00 94.56 172 VAL A CA 1
ATOM 1372 C C . VAL A 1 172 ? -4.105 7.310 3.594 1.00 94.56 172 VAL A C 1
ATOM 1374 O O . VAL A 1 172 ? -5.277 7.394 3.956 1.00 94.56 172 VAL A O 1
ATOM 1377 N N . GLN A 1 173 ? -3.670 7.836 2.448 1.00 94.06 173 GLN A N 1
ATOM 1378 C CA . GLN A 1 173 ? -4.528 8.586 1.537 1.00 94.06 173 GLN A CA 1
ATOM 1379 C C . GLN A 1 173 ? -5.713 7.740 1.068 1.00 94.06 173 GLN A C 1
ATOM 1381 O O . GLN A 1 173 ? -6.856 8.159 1.235 1.00 94.06 173 GLN A O 1
ATOM 1386 N N . VAL A 1 174 ? -5.469 6.539 0.537 1.00 94.88 174 VAL A N 1
ATOM 1387 C CA . VAL A 1 174 ? -6.554 5.701 0.006 1.00 94.88 174 VAL A CA 1
ATOM 1388 C C . VAL A 1 174 ? -7.516 5.264 1.109 1.00 94.88 174 VAL A C 1
ATOM 1390 O O . VAL A 1 174 ? -8.725 5.232 0.894 1.00 94.88 174 VAL A O 1
ATOM 1393 N N . ILE A 1 175 ? -7.011 4.963 2.307 1.00 96.50 175 ILE A N 1
ATOM 1394 C CA . ILE A 1 175 ? -7.875 4.566 3.423 1.00 96.50 175 ILE A CA 1
ATOM 1395 C C . ILE A 1 175 ? -8.689 5.764 3.958 1.00 96.50 175 ILE A C 1
ATOM 1397 O O . ILE A 1 175 ? -9.862 5.587 4.291 1.00 96.50 175 ILE A O 1
ATOM 1401 N N . ARG A 1 176 ? -8.135 6.990 3.962 1.00 94.88 176 ARG A N 1
ATOM 1402 C CA . ARG A 1 176 ? -8.896 8.236 4.211 1.00 94.88 176 ARG A CA 1
ATOM 1403 C C . ARG A 1 176 ? -9.985 8.448 3.163 1.00 94.88 176 ARG A C 1
ATOM 1405 O O . ARG A 1 176 ? -11.129 8.704 3.521 1.00 94.88 176 ARG A O 1
ATOM 1412 N N . GLU A 1 177 ? -9.653 8.295 1.883 1.00 95.19 177 GLU A N 1
ATOM 1413 C CA . GLU A 1 177 ? -10.618 8.404 0.781 1.00 95.19 177 GLU A CA 1
ATOM 1414 C C . GLU A 1 177 ? -11.724 7.340 0.869 1.00 95.19 177 GLU A C 1
ATOM 1416 O O . GLU A 1 177 ? -12.868 7.621 0.519 1.00 95.19 177 GLU A O 1
ATOM 1421 N N . ALA A 1 178 ? -11.417 6.153 1.406 1.00 96.31 178 ALA A N 1
ATOM 1422 C CA . ALA A 1 178 ? -12.401 5.107 1.683 1.00 96.31 178 ALA A CA 1
ATOM 1423 C C . ALA A 1 178 ? -13.352 5.442 2.852 1.00 96.31 178 ALA A C 1
ATOM 1425 O O . ALA A 1 178 ? -14.320 4.714 3.072 1.00 96.31 178 ALA A O 1
ATOM 1426 N N . GLY A 1 179 ? -13.107 6.539 3.577 1.00 94.62 179 GLY A N 1
ATOM 1427 C CA . GLY A 1 179 ? -14.018 7.092 4.578 1.00 94.62 179 GLY A CA 1
ATOM 1428 C C . GLY A 1 179 ? -13.634 6.834 6.033 1.00 94.62 179 GLY A C 1
ATOM 1429 O O . GLY A 1 179 ? -14.451 7.118 6.912 1.00 94.62 179 GLY A O 1
ATOM 1430 N N . THR A 1 180 ? -12.425 6.325 6.306 1.00 93.19 180 THR A N 1
ATOM 1431 C CA . THR A 1 180 ? -11.987 6.125 7.693 1.00 93.19 180 THR A CA 1
ATOM 1432 C C . THR A 1 180 ? -11.900 7.454 8.439 1.00 93.19 180 THR A C 1
ATOM 1434 O O . THR A 1 180 ? -11.511 8.479 7.877 1.00 93.19 180 THR A O 1
ATOM 1437 N N . LYS A 1 181 ? -12.170 7.411 9.741 1.00 89.94 181 LYS A N 1
ATOM 1438 C CA . LYS A 1 181 ? -11.935 8.518 10.676 1.00 89.94 181 LYS A CA 1
ATOM 1439 C C . LYS A 1 181 ? -10.761 8.244 11.601 1.00 89.94 181 LYS A C 1
ATOM 1441 O O . LYS A 1 181 ? -10.444 9.080 12.447 1.00 89.94 181 LYS A O 1
ATOM 1446 N N . ILE A 1 182 ? -10.104 7.086 11.477 1.00 89.94 182 ILE A N 1
ATOM 1447 C CA . ILE A 1 182 ? -9.025 6.716 12.398 1.00 89.94 182 ILE A CA 1
ATOM 1448 C C . ILE A 1 182 ? -7.881 7.720 12.362 1.00 89.94 182 ILE A C 1
ATOM 1450 O O . ILE A 1 182 ? -7.233 7.863 13.386 1.00 89.94 182 ILE A O 1
ATOM 1454 N N . PHE A 1 183 ? -7.671 8.407 11.231 1.00 88.12 183 PHE A N 1
ATOM 1455 C CA . PHE A 1 183 ? -6.618 9.402 11.016 1.00 88.12 183 PHE A CA 1
ATOM 1456 C C . PHE A 1 183 ? -7.065 10.852 11.263 1.00 88.12 183 PHE A C 1
ATOM 1458 O O . PHE A 1 183 ? -6.259 11.762 11.061 1.00 88.12 183 PHE A O 1
ATOM 1465 N N . ASP A 1 184 ? -8.311 11.075 11.690 1.00 82.69 184 ASP A N 1
ATOM 1466 C CA . ASP A 1 184 ? -8.827 12.398 12.045 1.00 82.69 184 ASP A CA 1
ATOM 1467 C C . ASP A 1 184 ? -8.382 12.734 13.476 1.00 82.69 184 ASP A C 1
ATOM 1469 O O . ASP A 1 184 ? -9.064 12.431 14.460 1.00 82.69 184 ASP A O 1
ATOM 1473 N N . THR A 1 185 ? -7.209 13.345 13.639 1.00 67.12 185 THR A N 1
ATOM 1474 C CA . THR A 1 185 ? -6.680 13.724 14.960 1.00 67.12 185 THR A CA 1
ATOM 1475 C C . THR A 1 185 ? -7.062 15.152 15.332 1.00 67.12 185 THR A C 1
ATOM 1477 O O . THR A 1 185 ? -6.225 15.989 15.655 1.00 67.12 185 THR A O 1
ATOM 1480 N N . SER A 1 186 ? -8.364 15.438 15.351 1.00 64.88 186 SER A N 1
ATOM 1481 C CA . SER A 1 186 ? -8.865 16.679 15.943 1.00 64.88 186 SER A CA 1
ATOM 1482 C C . SER A 1 186 ? -9.058 16.525 17.450 1.00 64.88 186 SER A C 1
ATOM 1484 O O . SER A 1 186 ? -9.733 15.590 17.885 1.00 64.88 186 SER A O 1
ATOM 1486 N N . TYR A 1 187 ? -8.539 17.454 18.250 1.00 64.00 187 TYR A N 1
ATOM 1487 C CA . TYR A 1 187 ? -8.839 17.535 19.680 1.00 64.00 187 TYR A CA 1
ATOM 1488 C C . TYR A 1 187 ? -9.344 18.928 20.053 1.00 64.00 187 TYR A C 1
ATOM 1490 O O . TYR A 1 187 ? -8.985 19.930 19.438 1.00 64.00 187 TYR A O 1
ATOM 1498 N N . ILE A 1 188 ? -10.204 19.007 21.069 1.00 66.38 188 ILE A N 1
ATOM 1499 C CA . ILE A 1 188 ? -10.626 20.293 21.629 1.00 66.38 188 ILE A CA 1
ATOM 1500 C C . ILE A 1 188 ? -9.606 20.679 22.694 1.00 66.38 188 ILE A C 1
ATOM 1502 O O . ILE A 1 188 ? -9.439 19.980 23.694 1.00 66.38 188 ILE A O 1
ATOM 1506 N N . SER A 1 189 ? -8.912 21.792 22.473 1.00 58.09 189 SER A N 1
ATOM 1507 C CA . SER A 1 189 ? -7.989 22.353 23.455 1.00 58.09 189 SER A CA 1
ATOM 1508 C C . SER A 1 189 ? -8.738 22.675 24.744 1.00 58.09 189 SER A C 1
ATOM 1510 O O . SER A 1 189 ? -9.651 23.498 24.750 1.00 58.09 189 SER A O 1
ATOM 1512 N N . THR A 1 190 ? -8.335 22.073 25.859 1.00 68.62 190 THR A N 1
ATOM 1513 C CA . THR A 1 190 ? -8.926 22.355 27.176 1.00 68.62 190 THR A CA 1
ATOM 1514 C C . THR A 1 190 ? -8.678 23.797 27.624 1.00 68.62 190 THR A C 1
ATOM 1516 O O . THR A 1 190 ? -9.479 24.356 28.372 1.00 68.62 190 THR A O 1
ATOM 1519 N N . THR A 1 191 ? -7.606 24.420 27.127 1.00 73.75 191 THR A N 1
ATOM 1520 C CA . THR A 1 191 ? -7.200 25.786 27.475 1.00 73.75 191 THR A CA 1
ATOM 1521 C C . THR A 1 191 ? -7.916 26.845 26.639 1.00 73.75 191 THR A C 1
ATOM 1523 O O . THR A 1 191 ? -8.259 27.903 27.158 1.00 73.75 191 THR A O 1
ATOM 1526 N N . THR A 1 192 ? -8.136 26.588 25.346 1.00 76.75 192 THR A N 1
ATOM 1527 C CA . THR A 1 192 ? -8.702 27.584 24.413 1.00 76.75 192 THR A CA 1
ATOM 1528 C C . THR A 1 192 ? -10.115 27.255 23.940 1.00 76.75 192 THR A C 1
ATOM 1530 O O . THR A 1 192 ? -10.744 28.108 23.324 1.00 76.75 192 THR A O 1
ATOM 1533 N N . GLN A 1 193 ? -10.621 26.047 24.215 1.00 72.62 193 GLN A N 1
ATOM 1534 C CA . GLN A 1 193 ? -11.898 25.515 23.710 1.00 72.62 193 GLN A CA 1
ATOM 1535 C C . GLN A 1 193 ? -12.007 25.517 22.173 1.00 72.62 193 GLN A C 1
ATOM 1537 O O . GLN A 1 193 ? -13.091 25.366 21.614 1.00 72.62 193 GLN A O 1
ATOM 1542 N N . LEU A 1 194 ? -10.878 25.673 21.474 1.00 73.62 194 LEU A N 1
ATOM 1543 C CA . LEU A 1 194 ? -10.797 25.600 20.021 1.00 73.62 194 LEU A CA 1
ATOM 1544 C C . LEU A 1 194 ? -10.499 24.165 19.596 1.00 73.62 194 LEU A C 1
ATOM 1546 O O . LEU A 1 194 ? -9.686 23.478 20.222 1.00 73.62 194 LEU A O 1
ATOM 1550 N N . ARG A 1 195 ? -11.142 23.736 18.509 1.00 63.41 195 ARG A N 1
ATOM 1551 C CA . ARG A 1 195 ? -10.776 22.512 17.802 1.00 63.41 195 ARG A CA 1
ATOM 1552 C C . ARG A 1 195 ? -9.419 22.736 17.137 1.00 63.41 195 ARG A C 1
ATOM 1554 O O . ARG A 1 195 ? -9.274 23.657 16.339 1.00 63.41 195 ARG A O 1
ATOM 1561 N N . ILE A 1 196 ? -8.443 21.925 17.517 1.00 62.88 196 ILE A N 1
ATOM 1562 C CA . ILE A 1 196 ? -7.127 21.859 16.893 1.00 62.88 196 ILE A CA 1
ATOM 1563 C C . ILE A 1 196 ? -7.114 20.568 16.092 1.00 62.88 196 ILE A C 1
ATOM 1565 O O . ILE A 1 196 ? -7.185 19.479 16.664 1.00 62.88 196 ILE A O 1
ATOM 1569 N N . ASP A 1 197 ? -7.072 20.707 14.775 1.00 60.28 197 ASP A N 1
ATOM 1570 C CA . ASP A 1 197 ? -6.840 19.588 13.877 1.00 60.28 197 ASP A CA 1
ATOM 1571 C C . ASP A 1 197 ? -5.324 19.359 13.834 1.00 60.28 197 ASP A C 1
ATOM 1573 O O . ASP A 1 197 ? -4.567 20.236 13.415 1.00 60.28 197 ASP A O 1
ATOM 1577 N N . ASN A 1 198 ? -4.864 18.217 14.343 1.00 57.69 198 ASN A N 1
ATOM 1578 C CA . ASN A 1 198 ? -3.507 17.772 14.072 1.00 57.69 198 ASN A CA 1
ATOM 1579 C C . ASN A 1 198 ? -3.544 17.044 12.727 1.00 57.69 198 ASN A C 1
ATOM 1581 O O . ASN A 1 198 ? -4.328 16.121 12.538 1.00 57.69 198 ASN A O 1
ATOM 1585 N N . GLU A 1 199 ? -2.703 17.436 11.782 1.00 57.62 199 GLU A N 1
ATOM 1586 C CA . GLU A 1 199 ? -2.389 16.576 10.646 1.00 57.62 199 GLU A CA 1
ATOM 1587 C C . GLU A 1 199 ? -1.137 15.800 11.034 1.00 57.62 199 GLU A C 1
ATOM 1589 O O . GLU A 1 199 ? -0.020 16.310 10.969 1.00 57.62 199 GLU A O 1
ATOM 1594 N N . GLU A 1 200 ? -1.319 14.580 11.538 1.00 64.56 200 GLU A N 1
ATOM 1595 C CA . GLU A 1 200 ? -0.183 13.674 11.663 1.00 64.56 200 GLU A CA 1
ATOM 1596 C C . GLU A 1 200 ? 0.182 13.199 10.254 1.00 64.56 200 GLU A C 1
ATOM 1598 O O . GLU A 1 200 ? -0.618 12.546 9.575 1.00 64.56 200 GLU A O 1
ATOM 1603 N N . ASP A 1 201 ? 1.360 13.613 9.788 1.00 68.81 201 ASP A N 1
ATOM 1604 C CA . ASP A 1 201 ? 1.862 13.252 8.470 1.00 68.81 201 ASP A CA 1
ATOM 1605 C C . ASP A 1 201 ? 2.565 11.891 8.536 1.00 68.81 201 ASP A C 1
ATOM 1607 O O . ASP A 1 201 ? 3.649 11.725 9.109 1.00 68.81 201 ASP A O 1
ATOM 1611 N N . PHE A 1 202 ? 1.903 10.876 7.988 1.00 83.06 202 PHE A N 1
ATOM 1612 C CA . PHE A 1 202 ? 2.389 9.503 7.978 1.00 83.06 202 PHE A CA 1
ATOM 1613 C C . PHE A 1 202 ? 3.244 9.255 6.737 1.00 83.06 202 PHE A C 1
ATOM 1615 O O . PHE A 1 202 ? 2.824 8.589 5.794 1.00 83.06 202 PHE A O 1
ATOM 1622 N N . THR A 1 203 ? 4.479 9.749 6.761 1.00 84.94 203 THR A N 1
ATOM 1623 C CA . THR A 1 203 ? 5.476 9.473 5.712 1.00 84.94 203 THR A CA 1
ATOM 1624 C C . THR A 1 203 ? 6.343 8.252 6.019 1.00 84.94 203 THR A C 1
ATOM 1626 O O . THR A 1 203 ? 6.953 7.690 5.112 1.00 84.94 203 THR A O 1
ATOM 1629 N N . ILE A 1 204 ? 6.395 7.795 7.275 1.00 88.44 204 ILE A N 1
ATOM 1630 C CA . ILE A 1 204 ? 7.302 6.725 7.723 1.00 88.44 204 ILE A CA 1
ATOM 1631 C C . ILE A 1 204 ? 6.496 5.532 8.273 1.00 88.44 204 ILE A C 1
ATOM 1633 O O . ILE A 1 204 ? 5.710 5.733 9.208 1.00 88.44 204 ILE A O 1
ATOM 1637 N N . PRO A 1 205 ? 6.740 4.284 7.813 1.00 91.62 205 PRO A N 1
ATOM 1638 C CA . PRO A 1 205 ? 6.000 3.095 8.259 1.00 91.62 205 PRO A CA 1
ATOM 1639 C C . PRO A 1 205 ? 6.019 2.871 9.775 1.00 91.62 205 PRO A C 1
ATOM 1641 O O . PRO A 1 205 ? 5.007 2.502 10.366 1.00 91.62 205 PRO A O 1
ATOM 1644 N N . VAL A 1 206 ? 7.145 3.160 10.436 1.00 91.88 206 VAL A N 1
ATOM 1645 C CA . VAL A 1 206 ? 7.272 3.083 11.904 1.00 91.88 206 VAL A CA 1
ATOM 1646 C C . VAL A 1 206 ? 6.291 4.024 12.606 1.00 91.88 206 VAL A C 1
ATOM 1648 O O . VAL A 1 206 ? 5.681 3.636 13.604 1.00 91.88 206 VAL A O 1
ATOM 1651 N N . SER A 1 207 ? 6.121 5.245 12.086 1.00 90.75 207 SER A N 1
ATOM 1652 C CA . SER A 1 207 ? 5.188 6.223 12.655 1.00 90.75 207 SER A CA 1
ATOM 1653 C C . SER A 1 207 ? 3.746 5.736 12.516 1.00 90.75 207 SER A C 1
ATOM 1655 O O . SER A 1 207 ? 3.015 5.697 13.505 1.00 90.75 207 SER A O 1
ATOM 1657 N N . LEU A 1 208 ? 3.379 5.253 11.321 1.00 94.06 208 LEU A N 1
ATOM 1658 C CA . LEU A 1 208 ? 2.058 4.678 11.057 1.00 94.06 208 LEU A CA 1
ATOM 1659 C C . LEU A 1 208 ? 1.771 3.469 11.960 1.00 94.06 208 LEU A C 1
ATOM 1661 O O . LEU A 1 208 ? 0.714 3.398 12.582 1.00 94.06 208 LEU A O 1
ATOM 1665 N N . GLN A 1 209 ? 2.720 2.539 12.092 1.00 94.88 209 GLN A N 1
ATOM 1666 C CA . GLN A 1 209 ? 2.557 1.363 12.947 1.00 94.88 209 GLN A CA 1
ATOM 1667 C C . GLN A 1 209 ? 2.352 1.746 14.416 1.00 94.88 209 GLN A C 1
ATOM 1669 O O . GLN A 1 209 ? 1.505 1.159 15.097 1.00 94.88 209 GLN A O 1
ATOM 1674 N N . ARG A 1 210 ? 3.142 2.700 14.928 1.00 92.69 210 ARG A N 1
ATOM 1675 C CA . ARG A 1 210 ? 3.009 3.187 16.307 1.00 92.69 210 ARG A CA 1
ATOM 1676 C C . ARG A 1 210 ? 1.623 3.784 16.526 1.00 92.69 210 ARG A C 1
ATOM 1678 O O . ARG A 1 210 ? 0.943 3.379 17.463 1.00 92.69 210 ARG A O 1
ATOM 1685 N N . TYR A 1 211 ? 1.186 4.645 15.614 1.00 92.06 211 TYR A N 1
ATOM 1686 C CA . TYR A 1 211 ? -0.130 5.265 15.662 1.00 92.06 211 TYR A CA 1
ATOM 1687 C C . TYR A 1 211 ? -1.274 4.243 15.685 1.00 92.06 211 TYR A C 1
ATOM 1689 O O . TYR A 1 211 ? -2.124 4.268 16.575 1.00 92.06 211 TYR A O 1
ATOM 1697 N N . LEU A 1 212 ? -1.266 3.287 14.750 1.00 93.19 212 LEU A N 1
ATOM 1698 C CA . LEU A 1 212 ? -2.283 2.234 14.685 1.00 93.19 212 LEU A CA 1
ATOM 1699 C C . LEU A 1 212 ? -2.256 1.337 15.932 1.00 93.19 212 LEU A C 1
ATOM 1701 O O . LEU A 1 212 ? -3.306 0.912 16.414 1.00 93.19 212 LEU A O 1
ATOM 1705 N N . THR A 1 213 ? -1.074 1.103 16.511 1.00 93.50 213 THR A N 1
ATOM 1706 C CA . THR A 1 213 ? -0.941 0.379 17.785 1.00 93.50 213 THR A CA 1
ATOM 1707 C C . THR A 1 213 ? -1.620 1.132 18.926 1.00 93.50 213 THR A C 1
ATOM 1709 O O . THR A 1 213 ? -2.407 0.536 19.659 1.00 93.50 213 THR A O 1
ATOM 1712 N N . GLU A 1 214 ? -1.361 2.432 19.060 1.00 89.69 214 GLU A N 1
ATOM 1713 C CA . GLU A 1 214 ? -1.972 3.270 20.097 1.00 89.69 214 GLU A CA 1
ATOM 1714 C C . GLU A 1 214 ? -3.498 3.325 19.948 1.00 89.69 214 GLU A C 1
ATOM 1716 O O . GLU A 1 214 ? -4.218 3.139 20.930 1.00 89.69 214 GLU A O 1
ATOM 1721 N N . LYS A 1 215 ? -4.006 3.472 18.718 1.00 87.25 215 LYS A N 1
ATOM 1722 C CA . LYS A 1 215 ? -5.450 3.433 18.436 1.00 87.25 215 LYS A CA 1
ATOM 1723 C C . LYS A 1 215 ? -6.079 2.086 18.781 1.00 87.25 215 LYS A C 1
ATOM 1725 O O . LYS A 1 215 ? -7.133 2.060 19.409 1.00 87.25 215 LYS A O 1
ATOM 1730 N N . SER A 1 216 ? -5.418 0.979 18.441 1.00 85.00 216 SER A N 1
ATOM 1731 C CA . SER A 1 216 ? -5.925 -0.365 18.747 1.00 85.00 216 SER A CA 1
ATOM 1732 C C . SER A 1 216 ? -5.990 -0.659 20.251 1.00 85.00 216 SER A C 1
ATOM 1734 O O . SER A 1 216 ? -6.875 -1.385 20.696 1.00 85.00 216 SER A O 1
ATOM 1736 N N . ALA A 1 217 ? -5.098 -0.065 21.053 1.00 74.88 217 ALA A N 1
ATOM 1737 C CA . ALA A 1 217 ? -5.080 -0.253 22.503 1.00 74.88 217 ALA A CA 1
ATOM 1738 C C . ALA A 1 217 ? -6.256 0.443 23.213 1.00 74.88 217 ALA A C 1
ATOM 1740 O O . ALA A 1 217 ? -6.680 -0.011 24.274 1.00 74.88 217 ALA A O 1
ATOM 1741 N N . ILE A 1 218 ? -6.800 1.514 22.625 1.00 60.62 218 ILE A N 1
ATOM 1742 C CA . ILE A 1 218 ? -7.938 2.261 23.184 1.00 60.62 218 ILE A CA 1
ATOM 1743 C C . ILE A 1 218 ? -9.245 1.460 23.063 1.00 60.62 218 ILE A C 1
ATOM 1745 O O . ILE A 1 218 ? -10.103 1.576 23.928 1.00 60.62 218 ILE A O 1
ATOM 1749 N N . CYS A 1 219 ? -9.389 0.602 22.049 1.00 50.72 219 CYS A N 1
ATOM 1750 C CA . CYS A 1 219 ? -10.584 -0.231 21.861 1.00 50.72 219 CYS A CA 1
ATOM 1751 C C . CYS A 1 219 ? -10.686 -1.430 22.826 1.00 50.72 219 CYS A C 1
ATOM 1753 O O . CYS A 1 219 ? -11.699 -2.126 22.814 1.00 50.72 219 CYS A O 1
ATOM 1755 N N . LEU A 1 220 ? -9.654 -1.696 23.636 1.00 46.47 220 LEU A N 1
ATOM 1756 C CA . LEU A 1 220 ? -9.612 -2.806 24.602 1.00 46.47 220 LEU A CA 1
ATOM 1757 C C . LEU A 1 220 ? -9.907 -2.374 26.055 1.00 46.47 220 LEU A C 1
ATOM 1759 O O . LEU A 1 220 ? -9.765 -3.196 26.964 1.00 46.47 220 LEU A O 1
ATOM 1763 N N . GLN A 1 221 ? -10.297 -1.115 26.280 1.00 35.25 221 GLN A N 1
ATOM 1764 C CA . GLN A 1 221 ? -10.768 -0.581 27.570 1.00 35.25 221 GLN A CA 1
ATOM 1765 C C . GLN A 1 221 ? -12.241 -0.190 27.481 1.00 35.25 221 GLN A C 1
ATOM 1767 O O . GLN A 1 221 ? -12.948 -0.413 28.490 1.00 35.25 221 GLN A O 1
#

Foldseek 3Di:
DDDDDDDDDDDDDDDDDDDDDDPVVVVVPPDPVPPDDDCVNPPLQFFKKWKWFAPDQIFIWIWTHYRNWIWTWFWAQLAAADPPSQKHQTKIFTDTDPRRVVVVCCCCPVRVIDMFTQPQFHSVLLCVLRVVLQVCFAQGDDDPSHDPSCNVGIGRNDMDGLQARHRFQVRVVSVVVRPGCLQFPWDQPPVPRDTDTDRPDGSGSVSVVVSSVVSVVVVVD

Sequence (221 aa):
MRATSAPVETKAVSDPVQEPEQHAQVAKKQNSFADTCKPEDNQLLNGVYIWTETTDAGHAFVSVHQDNLIYVYTYGRFGRKGPATLTGDGILNFLTGDDARLYYREELYKYQARVFQIDDVTTEETRRIFESLWNSGKTPVFTEAMGDRTKRRGKVIDVYDLTDSNCTTHTVQVIREAGTKIFDTSYISTTTQLRIDNEEDFTIPVSLQRYLTEKSAICLQ

Radius of gyration: 31.59 Å; chains: 1; bounding box: 81×118×56 Å

Secondary structure (DSSP, 8-state):
-----PPPP----PPPPPPP--TTTGGGGS-TTSPPPPGGG-TTSSEEEEEEE-STT-EEEEEEEETTEEEEEEEE--S-B-GGGTEEEEEEEEEEHHHHHHHHHHHHHHS--EEEEETTS-HHHHHHHHHHHHHHSBPP---TTS-HHHHHHEEEEEEEETTSSSHHHHHHHHHHHTT--TT-EEEE-TTT--EEEE-----SHHHHHHHHHHHHHHTT-

Organism: NCBI:txid59203